Protein AF-A0A9D5EHU5-F1 (afdb_monomer_lite)

Sequence (192 aa):
MTEVQPVPERPETLEEFEAFQSSIMADRAEIDRVTGAGKYGSESLSEGAPRMSAIRVKTRIPENRQITLTLPPDFPVGDAELEISMHEPEAEVVVVLPPDNRPKAFPPRPTNAVLIPEYEAFDRLLPELMKQHAGRYVALRGGAVVAVADSEVSALTAAQQQSPGTPVYCRLVTDQPQPLERIPSFRQLPTG

Structure (mmCIF, N/CA/C/O backbone):
data_AF-A0A9D5EHU5-F1
#
_entry.id   AF-A0A9D5EHU5-F1
#
loop_
_atom_site.group_PDB
_atom_site.id
_atom_site.type_symbol
_atom_site.label_atom_id
_atom_site.label_alt_id
_atom_site.label_comp_id
_atom_site.label_asym_id
_atom_site.label_entity_id
_atom_site.label_seq_id
_atom_site.pdbx_PDB_ins_code
_atom_site.Cartn_x
_atom_site.Cartn_y
_atom_site.Cartn_z
_atom_site.occupancy
_atom_site.B_iso_or_equiv
_atom_site.auth_seq_id
_atom_site.auth_comp_id
_atom_site.auth_asym_id
_atom_site.auth_atom_id
_atom_site.pdbx_PDB_model_num
ATOM 1 N N . MET A 1 1 ? -19.839 2.550 -40.705 1.00 58.28 1 MET A N 1
ATOM 2 C CA . MET A 1 1 ? -20.006 1.084 -40.717 1.00 58.28 1 MET A CA 1
ATOM 3 C C . MET A 1 1 ? -18.773 0.521 -40.047 1.00 58.28 1 MET A C 1
ATOM 5 O O . MET A 1 1 ? -17.696 0.663 -40.603 1.00 58.28 1 MET A O 1
ATOM 9 N N . THR A 1 2 ? -18.903 0.058 -38.807 1.00 60.31 2 THR A N 1
ATOM 10 C CA . THR A 1 2 ? -17.776 -0.467 -38.029 1.00 60.31 2 THR A CA 1
ATOM 11 C C . THR A 1 2 ? -17.678 -1.955 -38.325 1.00 60.31 2 THR A C 1
ATOM 13 O O . THR A 1 2 ? -18.620 -2.693 -38.048 1.00 60.31 2 THR A O 1
ATOM 16 N N . GLU A 1 3 ? -16.588 -2.363 -38.963 1.00 62.25 3 GLU A N 1
ATOM 17 C CA . GLU A 1 3 ? -16.290 -3.758 -39.270 1.00 62.25 3 GLU A CA 1
ATOM 18 C C . GLU A 1 3 ? -16.004 -4.491 -37.953 1.00 62.25 3 GLU A C 1
ATOM 20 O O . GLU A 1 3 ? -15.031 -4.202 -37.258 1.00 62.25 3 GLU A O 1
ATOM 25 N N . VAL A 1 4 ? -16.926 -5.364 -37.549 1.00 64.06 4 VAL A N 1
ATOM 26 C CA . VAL A 1 4 ? -16.782 -6.191 -36.350 1.00 64.06 4 VAL A CA 1
ATOM 27 C C . VAL A 1 4 ? -15.855 -7.343 -36.718 1.00 64.06 4 VAL A C 1
ATOM 29 O O . VAL A 1 4 ? -16.247 -8.219 -37.487 1.00 64.06 4 VAL A O 1
ATOM 32 N N . GLN A 1 5 ? -14.625 -7.332 -36.201 1.00 61.66 5 GLN A N 1
ATOM 33 C CA . GLN A 1 5 ? -13.721 -8.467 -36.373 1.00 61.66 5 GLN A CA 1
ATOM 34 C C . GLN A 1 5 ? -14.290 -9.700 -35.647 1.00 61.66 5 GLN A C 1
ATOM 36 O O . GLN A 1 5 ? -14.759 -9.571 -34.510 1.00 61.66 5 GLN A O 1
ATOM 41 N N . PRO A 1 6 ? -14.282 -10.882 -36.288 1.00 72.19 6 PRO A N 1
ATOM 42 C CA . PRO A 1 6 ? -14.786 -12.106 -35.684 1.00 72.19 6 PRO A CA 1
ATOM 43 C C . PRO A 1 6 ? -13.941 -12.488 -34.464 1.00 72.19 6 PRO A C 1
ATOM 45 O O . PRO A 1 6 ? -12.712 -12.478 -34.507 1.00 72.19 6 PRO A O 1
ATOM 48 N N . VAL A 1 7 ? -14.621 -12.816 -33.365 1.00 77.25 7 VAL A N 1
ATOM 49 C CA . VAL A 1 7 ? -13.993 -13.319 -32.140 1.00 77.25 7 VAL A CA 1
ATOM 50 C C . VAL A 1 7 ? -13.461 -14.728 -32.428 1.00 77.25 7 VAL A C 1
ATOM 52 O O . VAL A 1 7 ? -14.249 -15.560 -32.878 1.00 77.25 7 VAL A O 1
ATOM 55 N N . PRO A 1 8 ? -12.166 -15.017 -32.200 1.00 72.06 8 PRO A N 1
ATOM 56 C CA . PRO A 1 8 ? -11.617 -16.346 -32.446 1.00 72.06 8 PRO A CA 1
ATOM 57 C C . PRO A 1 8 ? -12.279 -17.374 -31.520 1.00 72.06 8 PRO A C 1
ATOM 59 O O . PRO A 1 8 ? -12.404 -17.152 -30.312 1.00 72.06 8 PRO A O 1
ATOM 62 N N . GLU A 1 9 ? -12.732 -18.483 -32.104 1.00 77.94 9 GLU A N 1
ATOM 63 C CA . GLU A 1 9 ? -13.350 -19.593 -31.379 1.00 77.94 9 GLU A CA 1
ATOM 64 C C . GLU A 1 9 ? -12.348 -20.241 -30.410 1.00 77.94 9 GLU A C 1
ATOM 66 O O . GLU A 1 9 ? -11.135 -20.257 -30.628 1.00 77.94 9 GLU A O 1
ATOM 71 N N . ARG A 1 10 ? -12.865 -20.720 -29.277 1.00 76.75 10 ARG A N 1
ATOM 72 C CA . ARG A 1 10 ? -12.066 -21.269 -28.179 1.00 76.75 10 ARG A CA 1
ATOM 73 C C . ARG A 1 10 ? -11.565 -22.667 -28.585 1.00 76.75 10 ARG A C 1
ATOM 75 O O . ARG A 1 10 ? -12.407 -23.473 -28.961 1.00 76.75 10 ARG A O 1
ATOM 82 N N . PRO A 1 11 ? -10.257 -22.975 -28.490 1.00 78.44 11 PRO A N 1
ATOM 83 C CA . PRO A 1 11 ? -9.739 -24.286 -28.884 1.00 78.44 11 PRO A CA 1
ATOM 84 C C . PRO A 1 11 ? -10.334 -25.389 -27.998 1.00 78.44 11 PRO A C 1
ATOM 86 O O . PRO A 1 11 ? -10.403 -25.227 -26.773 1.00 78.44 11 PRO A O 1
ATOM 89 N N . GLU A 1 12 ? -10.775 -26.489 -28.610 1.00 85.62 12 GLU A N 1
ATOM 90 C CA . GLU A 1 12 ? -11.458 -27.595 -27.920 1.00 85.62 12 GLU A CA 1
ATOM 91 C C . GLU A 1 12 ? -10.498 -28.740 -27.567 1.00 85.62 12 GLU A C 1
ATOM 93 O O . GLU A 1 12 ? -10.812 -29.583 -26.722 1.00 85.62 12 GLU A O 1
ATOM 98 N N . THR A 1 13 ? -9.305 -28.757 -28.167 1.00 89.19 13 THR A N 1
ATOM 99 C CA . THR A 1 13 ? -8.316 -29.828 -27.987 1.00 89.19 13 THR A CA 1
ATOM 100 C C . THR A 1 13 ? -6.971 -29.328 -27.450 1.00 89.19 13 THR A C 1
ATOM 102 O O . THR A 1 13 ? -6.606 -28.158 -27.572 1.00 89.19 13 THR A O 1
ATOM 105 N N . LEU A 1 14 ? -6.211 -30.239 -26.826 1.00 83.06 14 LEU A N 1
ATOM 106 C CA . LEU A 1 14 ? -4.891 -29.941 -26.257 1.00 83.06 14 LEU A CA 1
ATOM 107 C C . LEU A 1 14 ? -3.871 -29.557 -27.347 1.00 83.06 14 LEU A C 1
ATOM 109 O O . LEU A 1 14 ? -3.078 -28.645 -27.141 1.00 83.06 14 LEU A O 1
ATOM 113 N N . GLU A 1 15 ? -3.932 -30.204 -28.516 1.00 81.69 15 GLU A N 1
ATOM 114 C CA . GLU A 1 15 ? -3.059 -29.892 -29.658 1.00 81.69 15 GLU A CA 1
ATOM 115 C C . GLU A 1 15 ? -3.351 -28.498 -30.236 1.00 81.69 15 GLU A C 1
ATOM 117 O O . GLU A 1 15 ? -2.425 -27.747 -30.542 1.00 81.69 15 GLU A O 1
ATOM 122 N N . GLU A 1 16 ? -4.625 -28.094 -30.312 1.00 83.88 16 GLU A N 1
ATOM 123 C CA . GLU A 1 16 ? -5.003 -26.734 -30.723 1.00 83.88 16 GLU A CA 1
ATOM 124 C C . GLU A 1 16 ? -4.552 -25.682 -29.707 1.00 83.88 16 GLU A C 1
ATOM 126 O O . GLU A 1 16 ? -4.150 -24.583 -30.091 1.00 83.88 16 GLU A O 1
ATOM 131 N N . PHE A 1 17 ? -4.574 -26.010 -28.413 1.00 80.62 17 PHE A N 1
ATOM 132 C CA . PHE A 1 17 ? -4.069 -25.118 -27.373 1.00 80.62 17 PHE A CA 1
ATOM 133 C C . PHE A 1 17 ? -2.548 -24.928 -27.473 1.00 80.62 17 PHE A C 1
ATOM 135 O O . PHE A 1 17 ? -2.067 -23.799 -27.352 1.00 80.62 17 PHE A O 1
ATOM 142 N N . GLU A 1 18 ? -1.787 -25.991 -27.746 1.00 82.25 18 GLU A N 1
ATOM 143 C CA . GLU A 1 18 ? -0.336 -25.899 -27.967 1.00 82.25 18 GLU A CA 1
ATOM 144 C C . GLU A 1 18 ? 0.007 -25.124 -29.250 1.00 82.25 18 GLU A C 1
ATOM 146 O O . GLU A 1 18 ? 0.904 -24.274 -29.235 1.00 82.25 18 GLU A O 1
ATOM 151 N N . ALA A 1 19 ? -0.748 -25.330 -30.335 1.00 81.12 19 ALA A N 1
ATOM 152 C CA . ALA A 1 19 ? -0.605 -24.557 -31.569 1.00 81.12 19 ALA A CA 1
ATOM 153 C C . ALA A 1 19 ? -0.941 -23.068 -31.361 1.00 81.12 19 ALA A C 1
ATOM 155 O O . ALA A 1 19 ? -0.204 -22.192 -31.823 1.00 81.12 19 ALA A O 1
ATOM 156 N N . PHE A 1 20 ? -2.000 -22.770 -30.602 1.00 80.06 20 PHE A N 1
ATOM 157 C CA . PHE A 1 20 ? -2.384 -21.406 -30.238 1.00 80.06 20 PHE A CA 1
ATOM 158 C C . PHE A 1 20 ? -1.315 -20.724 -29.369 1.00 80.06 20 PHE A C 1
ATOM 160 O O . PHE A 1 20 ? -0.959 -19.571 -29.621 1.00 80.06 20 PHE A O 1
ATOM 167 N N . GLN A 1 21 ? -0.726 -21.438 -28.399 1.00 77.31 21 GLN A N 1
ATOM 168 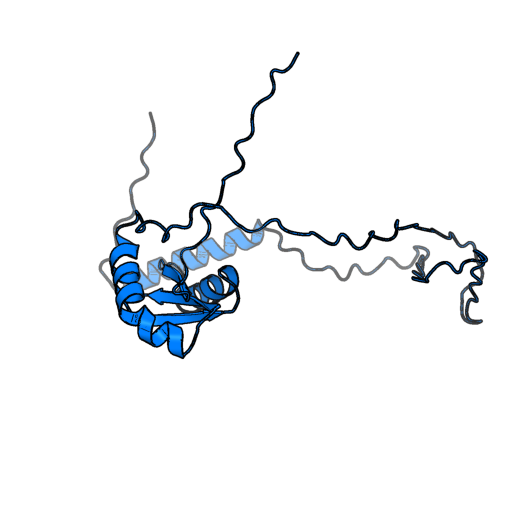C CA . GLN A 1 21 ? 0.393 -20.909 -27.610 1.00 77.31 21 GLN A CA 1
ATOM 169 C C . GLN A 1 21 ? 1.652 -20.662 -28.452 1.00 77.31 21 GLN A C 1
ATOM 171 O O . GLN A 1 21 ? 2.292 -19.623 -28.280 1.00 77.31 21 GLN A O 1
ATOM 176 N N . SER A 1 22 ? 1.988 -21.561 -29.386 1.00 77.62 22 SER A N 1
ATOM 177 C CA . SER A 1 22 ? 3.096 -21.347 -30.331 1.00 77.62 22 SER A CA 1
ATOM 178 C C . SER A 1 22 ? 2.869 -20.122 -31.223 1.00 77.62 22 SER A C 1
ATOM 180 O O . SER A 1 22 ? 3.798 -19.341 -31.427 1.00 77.62 22 SER A O 1
ATOM 182 N N . SER A 1 23 ? 1.638 -19.898 -31.700 1.00 74.00 23 SER A N 1
ATOM 183 C CA . SER A 1 23 ? 1.293 -18.723 -32.513 1.00 74.00 23 SER A CA 1
ATOM 184 C C . SER A 1 23 ? 1.413 -17.411 -31.728 1.00 74.00 23 SER A C 1
ATOM 186 O O . SER A 1 23 ? 1.964 -16.443 -32.245 1.00 74.00 23 SER A O 1
ATOM 188 N N . ILE A 1 24 ? 0.965 -17.375 -30.466 1.00 74.81 24 ILE A N 1
ATOM 189 C CA . ILE A 1 24 ? 1.119 -16.188 -29.602 1.00 74.81 24 ILE A CA 1
ATOM 190 C C . ILE A 1 24 ? 2.599 -15.917 -29.283 1.00 74.81 24 ILE A C 1
ATOM 192 O O . ILE A 1 24 ? 3.020 -14.761 -29.211 1.00 74.81 24 ILE A O 1
ATOM 196 N N . MET A 1 25 ? 3.407 -16.965 -29.093 1.00 69.88 25 MET A N 1
ATOM 197 C CA . MET A 1 25 ? 4.847 -16.819 -28.850 1.00 69.88 25 MET A CA 1
ATOM 198 C C . MET A 1 25 ? 5.606 -16.333 -30.096 1.00 69.88 25 MET A C 1
ATOM 200 O O . MET A 1 25 ? 6.567 -15.578 -29.949 1.00 69.88 25 MET A O 1
ATOM 204 N N . ALA A 1 26 ? 5.167 -16.705 -31.304 1.00 66.19 26 ALA A N 1
ATOM 205 C CA . ALA A 1 26 ? 5.757 -16.230 -32.556 1.00 66.19 26 ALA A CA 1
ATOM 206 C C . ALA A 1 26 ? 5.506 -14.728 -32.792 1.00 66.19 26 ALA A C 1
ATOM 208 O O . ALA A 1 26 ? 6.449 -14.007 -33.116 1.00 66.19 26 ALA A O 1
ATOM 209 N N . ASP A 1 27 ? 4.292 -14.232 -32.524 1.00 58.75 27 ASP A N 1
ATOM 210 C CA . ASP A 1 27 ? 3.966 -12.796 -32.633 1.00 58.75 27 ASP A CA 1
ATOM 211 C C . ASP A 1 27 ? 4.732 -11.941 -31.611 1.00 58.75 27 ASP A C 1
ATOM 213 O O . ASP A 1 27 ? 5.106 -10.792 -31.865 1.00 58.75 27 ASP A O 1
ATOM 217 N N . ARG A 1 28 ? 5.044 -12.510 -30.442 1.00 53.19 28 ARG A N 1
ATOM 218 C CA . ARG A 1 28 ? 5.790 -11.799 -29.397 1.00 53.19 28 ARG A CA 1
ATOM 219 C C . ARG A 1 28 ? 7.260 -11.558 -29.767 1.00 53.19 28 ARG A C 1
ATOM 221 O O . ARG A 1 28 ? 7.848 -10.604 -29.265 1.00 53.19 28 ARG A O 1
ATOM 228 N N . ALA A 1 29 ? 7.834 -12.351 -30.677 1.00 55.06 29 ALA A N 1
ATOM 229 C CA . ALA A 1 29 ? 9.189 -12.136 -31.192 1.00 55.06 29 ALA A CA 1
ATOM 230 C C . ALA A 1 29 ? 9.274 -10.996 -32.229 1.00 55.06 29 ALA A C 1
ATOM 232 O O . ALA A 1 29 ? 10.365 -10.484 -32.492 1.00 55.06 29 ALA A O 1
ATOM 233 N N . GLU A 1 30 ? 8.145 -10.572 -32.806 1.00 49.84 30 GLU A N 1
ATOM 234 C CA . GLU A 1 30 ? 8.105 -9.469 -33.772 1.00 49.84 30 GLU A CA 1
ATOM 235 C C . GLU A 1 30 ? 7.939 -8.101 -33.087 1.00 49.84 30 GLU A C 1
ATOM 237 O O . GLU A 1 30 ? 8.497 -7.102 -33.547 1.00 49.84 30 GLU A O 1
ATOM 242 N N . ILE A 1 31 ? 7.302 -8.058 -31.911 1.00 51.06 31 ILE A N 1
ATOM 243 C CA . ILE A 1 31 ? 7.156 -6.829 -31.109 1.00 51.06 31 ILE A CA 1
ATOM 244 C C . ILE A 1 31 ? 8.499 -6.377 -30.496 1.00 51.06 31 ILE A C 1
ATOM 246 O O . ILE A 1 31 ? 8.771 -5.175 -30.439 1.00 51.06 31 ILE A O 1
ATOM 250 N N . ASP A 1 32 ? 9.404 -7.307 -30.167 1.00 47.50 32 ASP A N 1
ATOM 251 C CA . ASP A 1 32 ? 10.751 -6.986 -29.657 1.00 47.50 32 ASP A CA 1
ATOM 252 C C . ASP A 1 32 ? 11.696 -6.373 -30.715 1.00 47.50 32 ASP A C 1
ATOM 254 O O . ASP A 1 32 ? 12.780 -5.892 -30.374 1.00 47.50 32 ASP A O 1
ATOM 258 N N . ARG A 1 33 ? 11.302 -6.318 -31.998 1.00 49.66 33 ARG A N 1
ATOM 259 C CA . ARG A 1 33 ? 12.035 -5.536 -33.016 1.00 49.66 33 ARG A CA 1
ATOM 260 C C . ARG A 1 33 ? 11.598 -4.074 -33.103 1.00 49.66 33 ARG A C 1
ATOM 262 O O . ARG A 1 33 ? 12.362 -3.268 -33.631 1.00 49.66 33 ARG A O 1
ATOM 269 N N . VAL A 1 34 ? 10.411 -3.719 -32.607 1.00 51.38 34 VAL A N 1
ATOM 270 C CA . VAL A 1 34 ? 9.848 -2.362 -32.755 1.00 51.38 34 VAL A CA 1
ATOM 271 C C . VAL A 1 34 ? 10.018 -1.529 -31.488 1.00 51.38 34 VAL A C 1
ATOM 273 O O . VAL A 1 34 ? 10.259 -0.325 -31.571 1.00 51.38 34 VAL A O 1
ATOM 276 N N . THR A 1 35 ? 10.001 -2.144 -30.308 1.00 46.97 35 THR A N 1
ATOM 277 C CA . THR A 1 35 ? 10.411 -1.457 -29.081 1.00 46.97 35 THR A CA 1
ATOM 278 C C . THR A 1 35 ? 11.891 -1.688 -28.854 1.00 46.97 35 THR A C 1
ATOM 280 O O . THR A 1 35 ? 12.285 -2.653 -28.205 1.00 46.97 35 THR A O 1
ATOM 283 N N . GLY A 1 36 ? 12.709 -0.785 -29.403 1.00 47.38 36 GLY A N 1
ATOM 284 C CA . GLY A 1 36 ? 14.122 -0.644 -29.072 1.00 47.38 36 GLY A CA 1
ATOM 285 C C . GLY A 1 36 ? 14.308 -0.452 -27.568 1.00 47.38 36 GLY A C 1
ATOM 286 O O . GLY A 1 36 ? 14.436 0.668 -27.079 1.00 47.38 36 GLY A O 1
ATOM 287 N N . ALA A 1 37 ? 14.324 -1.559 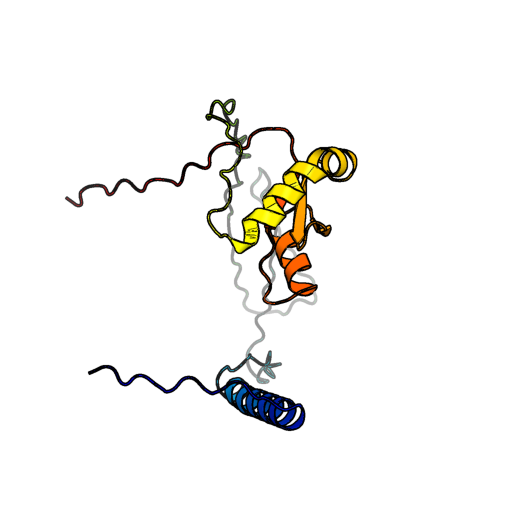-26.830 1.00 48.09 37 ALA A N 1
ATOM 288 C CA . ALA A 1 37 ? 14.861 -1.630 -25.492 1.00 48.09 37 ALA A CA 1
ATOM 289 C C . ALA A 1 37 ? 16.350 -1.334 -25.639 1.00 48.09 37 ALA A C 1
ATOM 291 O O . ALA A 1 37 ? 17.125 -2.149 -26.145 1.00 48.09 37 ALA A O 1
ATOM 292 N N . GLY A 1 38 ? 16.699 -0.098 -25.285 1.00 45.56 38 GLY A N 1
ATOM 293 C CA . GLY A 1 38 ? 18.049 0.420 -25.296 1.00 45.56 38 GLY A CA 1
ATOM 294 C C . GLY A 1 38 ? 18.998 -0.597 -24.688 1.00 45.56 38 GLY A C 1
ATOM 295 O O . GLY A 1 38 ? 19.063 -0.774 -23.472 1.00 45.56 38 GLY A O 1
ATOM 296 N N . LYS A 1 39 ? 19.786 -1.230 -25.562 1.00 43.81 39 LYS A N 1
ATOM 297 C CA . LYS A 1 39 ? 21.153 -1.588 -25.222 1.00 43.81 39 LYS A CA 1
ATOM 298 C C . LYS A 1 39 ? 21.730 -0.336 -24.580 1.00 43.81 39 LYS A C 1
ATOM 300 O O . LYS A 1 39 ? 21.863 0.682 -25.256 1.00 43.81 39 LYS A O 1
ATOM 305 N N . TYR A 1 40 ? 22.055 -0.412 -23.294 1.00 46.66 40 TYR A N 1
ATOM 306 C CA . TYR A 1 40 ? 23.091 0.435 -22.735 1.00 46.66 40 TYR A CA 1
ATOM 307 C C . TYR A 1 40 ? 24.338 0.138 -23.558 1.00 46.66 40 TYR A C 1
ATOM 309 O O . TYR A 1 40 ? 25.072 -0.819 -23.307 1.00 46.66 40 TYR A O 1
ATOM 317 N N . GLY A 1 41 ? 24.481 0.908 -24.635 1.00 42.97 41 GLY A N 1
ATOM 318 C CA . GLY A 1 41 ? 25.703 1.017 -25.377 1.00 42.97 41 GLY A CA 1
ATOM 319 C C . GLY A 1 41 ? 26.745 1.403 -24.354 1.00 42.97 41 GLY A C 1
ATOM 320 O O . GLY A 1 41 ? 26.701 2.481 -23.769 1.00 42.97 41 GLY A O 1
ATOM 321 N N . SER A 1 42 ? 27.693 0.507 -24.140 1.00 49.12 42 SER A N 1
ATOM 322 C CA . SER A 1 42 ? 29.065 0.933 -23.966 1.00 49.12 42 SER A CA 1
ATOM 323 C C . SER A 1 42 ? 29.429 1.674 -25.250 1.00 49.12 42 SER A C 1
ATOM 325 O O . SER A 1 42 ? 30.003 1.108 -26.180 1.00 49.12 42 SER A O 1
ATOM 327 N N . GLU A 1 43 ? 28.992 2.934 -25.339 1.00 47.38 43 GLU A N 1
ATOM 328 C CA . GLU A 1 43 ? 29.530 3.880 -26.293 1.00 47.38 43 GLU A CA 1
ATOM 329 C C . GLU A 1 43 ? 31.027 3.861 -26.046 1.00 47.38 43 GLU A C 1
ATOM 331 O O . GLU A 1 43 ? 31.540 4.274 -25.003 1.00 47.38 43 GLU A O 1
ATOM 336 N N . SER A 1 44 ? 31.710 3.237 -26.993 1.00 49.94 44 SER A N 1
ATOM 337 C CA . SER A 1 44 ? 33.146 3.285 -27.126 1.00 49.94 44 SER A CA 1
ATOM 338 C C . SER A 1 44 ? 33.437 4.749 -27.415 1.00 49.94 44 SER A C 1
ATOM 340 O O . SER A 1 44 ? 33.365 5.184 -28.560 1.00 49.94 44 SER A O 1
ATOM 342 N N . LEU A 1 45 ? 33.601 5.531 -26.344 1.00 50.72 45 LEU A N 1
ATOM 343 C CA . LEU A 1 45 ? 33.906 6.949 -26.402 1.00 50.72 45 LEU A CA 1
ATOM 344 C C . LEU A 1 45 ? 35.072 7.118 -27.366 1.00 50.72 45 LEU A C 1
ATOM 346 O O . LEU A 1 45 ? 36.168 6.617 -27.111 1.00 50.72 45 LEU A O 1
ATOM 350 N N . SER A 1 46 ? 34.782 7.782 -28.481 1.00 49.25 46 SER A N 1
ATOM 351 C CA . SER A 1 46 ? 35.726 8.115 -29.532 1.00 49.25 46 SER A CA 1
ATOM 352 C C . SER A 1 46 ? 37.007 8.680 -28.920 1.00 49.25 46 SER A C 1
ATOM 354 O O . SER A 1 46 ? 36.983 9.717 -28.248 1.00 49.25 46 SER A O 1
ATOM 356 N N . GLU A 1 47 ? 38.110 7.976 -29.154 1.00 50.94 47 GLU A N 1
ATOM 357 C CA . GLU A 1 47 ? 39.479 8.398 -28.871 1.00 50.94 47 GLU A CA 1
ATOM 358 C C . GLU A 1 47 ? 39.736 9.737 -29.579 1.00 50.94 47 GLU A C 1
ATOM 360 O O . GLU A 1 47 ? 39.978 9.783 -30.781 1.00 50.94 47 GLU A O 1
ATOM 365 N N . GLY A 1 48 ? 39.591 10.852 -28.860 1.00 59.94 48 GLY A N 1
ATOM 366 C CA . GLY A 1 48 ? 39.856 12.185 -29.410 1.00 59.94 48 GLY A CA 1
ATOM 367 C C . GLY A 1 48 ? 39.039 13.324 -28.807 1.00 59.94 48 GLY A C 1
ATOM 368 O O . GLY A 1 48 ? 39.432 14.478 -28.952 1.00 59.94 48 GLY A O 1
ATOM 369 N N . ALA A 1 49 ? 37.941 13.040 -28.100 1.00 54.75 49 ALA A N 1
ATOM 370 C CA . ALA A 1 49 ? 37.226 14.081 -27.366 1.00 54.75 49 ALA A CA 1
ATOM 371 C C . ALA A 1 49 ? 37.923 14.355 -26.015 1.00 54.75 49 ALA A C 1
ATOM 373 O O . ALA A 1 49 ? 38.217 13.400 -25.285 1.00 54.75 49 ALA A O 1
ATOM 374 N N . PRO A 1 50 ? 38.192 15.624 -25.649 1.00 65.75 50 PRO A N 1
ATOM 375 C CA . PRO A 1 50 ? 38.733 15.959 -24.336 1.00 65.75 50 PRO A CA 1
ATOM 376 C C . PRO A 1 50 ? 37.790 15.431 -23.246 1.00 65.75 50 PRO A C 1
ATOM 378 O O . PRO A 1 50 ? 36.620 15.808 -23.175 1.00 65.75 50 PRO A O 1
ATOM 381 N N . ARG A 1 51 ? 38.288 14.516 -22.406 1.00 64.19 51 ARG A N 1
ATOM 382 C CA . ARG A 1 51 ? 37.535 13.958 -21.275 1.00 64.19 51 ARG A CA 1
ATOM 383 C C . ARG A 1 51 ? 37.382 15.032 -20.200 1.00 64.19 51 ARG A C 1
ATOM 385 O O . ARG A 1 51 ? 38.261 15.190 -19.356 1.00 64.19 51 ARG A O 1
ATOM 392 N N . MET A 1 52 ? 36.271 15.766 -20.218 1.00 66.31 52 MET A N 1
ATOM 393 C CA . MET A 1 52 ? 35.928 16.672 -19.122 1.00 66.31 52 MET A CA 1
ATOM 394 C C . MET A 1 52 ? 35.619 15.845 -17.873 1.00 66.31 52 MET A C 1
ATOM 396 O O . MET A 1 52 ? 34.665 15.068 -17.843 1.00 66.31 52 MET A O 1
ATOM 400 N N . SER A 1 53 ? 36.448 15.983 -16.844 1.00 65.00 53 SER A N 1
ATOM 401 C CA . SER A 1 53 ? 36.224 15.338 -15.550 1.00 65.00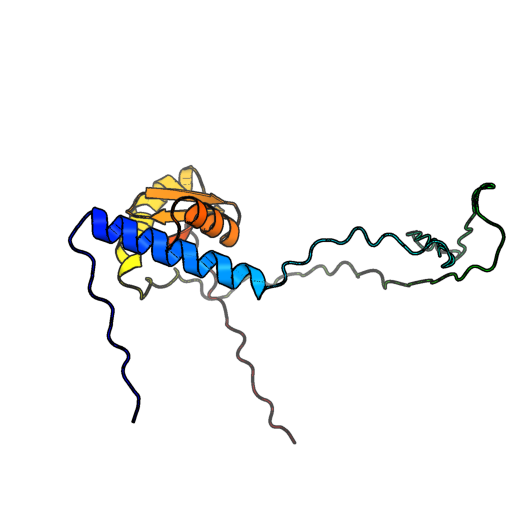 53 SER A CA 1
ATOM 402 C C . SER A 1 53 ? 35.503 16.326 -14.637 1.00 65.00 53 SER A C 1
ATOM 404 O O . SER A 1 53 ? 36.093 17.316 -14.218 1.00 65.00 53 SER A O 1
ATOM 406 N N . ALA A 1 54 ? 34.224 16.084 -14.341 1.00 74.25 54 ALA A N 1
ATOM 407 C CA . ALA A 1 54 ? 33.448 16.937 -13.443 1.00 74.25 54 ALA A CA 1
ATOM 408 C C . ALA A 1 54 ? 33.664 16.513 -11.980 1.00 74.25 54 ALA A C 1
ATOM 410 O O . ALA A 1 54 ? 33.269 15.414 -11.583 1.00 74.25 54 ALA A O 1
ATOM 411 N N . ILE A 1 55 ? 34.257 17.385 -11.159 1.00 76.94 55 ILE A N 1
ATOM 412 C CA . ILE A 1 55 ? 34.325 17.191 -9.703 1.00 76.94 55 ILE A CA 1
ATOM 413 C C . ILE A 1 55 ? 33.102 17.855 -9.067 1.00 76.94 55 ILE A C 1
ATOM 415 O O . ILE A 1 55 ? 32.920 19.064 -9.174 1.00 76.94 55 ILE A O 1
ATOM 419 N N . ARG A 1 56 ? 32.282 17.078 -8.350 1.00 78.88 56 ARG A N 1
ATOM 420 C CA . ARG A 1 56 ? 31.160 17.600 -7.551 1.00 78.88 56 ARG A CA 1
ATOM 421 C C . ARG A 1 56 ? 31.507 17.544 -6.067 1.00 78.88 56 ARG A C 1
ATOM 423 O O . ARG A 1 56 ? 31.556 16.460 -5.490 1.00 78.88 56 ARG A O 1
ATOM 430 N N . VAL A 1 57 ? 31.710 18.703 -5.442 1.00 82.31 57 VAL A N 1
ATOM 431 C CA . VAL A 1 57 ? 31.963 18.814 -3.996 1.00 82.31 57 VAL A CA 1
ATOM 432 C C . VAL A 1 57 ? 30.709 19.328 -3.299 1.00 82.31 57 VAL A C 1
ATOM 434 O O . VAL A 1 57 ? 30.260 20.439 -3.559 1.00 82.31 57 VAL A O 1
ATOM 437 N N . LYS A 1 58 ? 30.143 18.526 -2.391 1.00 80.38 58 LYS A N 1
ATOM 438 C CA . LYS A 1 58 ? 29.061 18.955 -1.495 1.00 80.38 58 LYS A CA 1
ATOM 439 C C . LYS A 1 58 ? 29.672 19.332 -0.151 1.00 80.38 58 LYS A C 1
ATOM 441 O O . LYS A 1 58 ? 30.192 18.465 0.545 1.00 80.38 58 LYS A O 1
ATOM 446 N N . THR A 1 59 ? 29.619 20.609 0.215 1.00 85.62 59 THR A N 1
ATOM 447 C CA . THR A 1 59 ? 30.074 21.087 1.526 1.00 85.62 59 THR A CA 1
ATOM 448 C C . THR A 1 59 ? 29.097 22.106 2.097 1.00 85.62 59 THR A C 1
ATOM 450 O O . THR A 1 59 ? 28.377 22.776 1.356 1.00 85.62 59 THR A O 1
ATOM 453 N N . ARG A 1 60 ? 29.050 22.212 3.425 1.00 82.12 60 ARG A N 1
ATOM 454 C CA . ARG A 1 60 ? 28.265 23.235 4.117 1.00 82.12 60 ARG A CA 1
ATOM 455 C C . ARG A 1 60 ? 29.033 24.551 4.063 1.00 82.12 60 ARG A C 1
ATOM 457 O O . ARG A 1 60 ? 30.205 24.580 4.422 1.00 82.12 60 ARG A O 1
ATOM 464 N N . ILE A 1 61 ? 28.369 25.634 3.662 1.00 85.25 61 ILE A N 1
ATOM 465 C CA . ILE A 1 61 ? 28.970 26.972 3.683 1.00 85.25 61 ILE A CA 1
ATOM 466 C C . ILE A 1 61 ? 29.117 27.409 5.156 1.00 85.25 61 ILE A C 1
ATOM 468 O O . ILE A 1 61 ? 28.100 27.512 5.848 1.00 85.25 61 ILE A O 1
ATOM 472 N N . PRO A 1 62 ? 30.345 27.623 5.666 1.00 86.44 62 PRO A N 1
ATOM 473 C CA . PRO A 1 62 ? 30.565 28.128 7.023 1.00 86.44 62 PRO A CA 1
ATOM 474 C C . PRO A 1 62 ? 30.109 29.589 7.164 1.00 86.44 62 PRO A C 1
ATOM 476 O O . PRO A 1 62 ? 29.954 30.302 6.175 1.00 86.44 62 PRO A O 1
ATOM 479 N N . GLU A 1 63 ? 29.935 30.074 8.397 1.00 83.50 63 GLU A N 1
ATOM 480 C CA . GLU A 1 63 ? 29.478 31.452 8.660 1.00 83.50 63 GLU A CA 1
ATOM 481 C C . GLU A 1 63 ? 30.426 32.526 8.106 1.00 83.50 63 GLU A C 1
ATOM 483 O O . GLU A 1 63 ? 29.975 33.580 7.660 1.00 83.50 63 GLU A O 1
ATOM 488 N N . ASN A 1 64 ? 31.733 32.238 8.058 1.00 94.00 64 ASN A N 1
ATOM 489 C CA . ASN A 1 64 ? 32.735 33.111 7.437 1.00 94.00 64 ASN A CA 1
ATOM 490 C C . ASN A 1 64 ? 32.680 33.106 5.894 1.00 94.00 64 ASN A C 1
ATOM 492 O O . ASN A 1 64 ? 33.422 33.855 5.262 1.00 94.00 64 ASN A O 1
ATOM 496 N N . ARG A 1 65 ? 31.819 32.268 5.293 1.00 89.25 65 ARG A N 1
ATOM 497 C CA . ARG A 1 65 ? 31.580 32.130 3.847 1.00 89.25 65 ARG A CA 1
ATOM 498 C C . ARG A 1 65 ? 32.830 31.800 3.025 1.00 89.25 65 ARG A C 1
ATOM 500 O O . ARG A 1 65 ? 32.865 32.078 1.829 1.00 89.25 65 ARG A O 1
ATOM 507 N N . GLN A 1 66 ? 33.845 31.195 3.641 1.00 91.50 66 GLN A N 1
ATOM 508 C CA . GLN A 1 66 ? 35.089 30.834 2.966 1.00 91.50 66 GLN A CA 1
ATOM 509 C C . GLN A 1 66 ? 35.168 29.320 2.752 1.00 91.50 66 GLN A C 1
ATOM 511 O O . GLN A 1 66 ? 35.123 28.547 3.706 1.00 91.50 66 GLN A O 1
ATOM 516 N N . ILE A 1 67 ? 35.303 28.901 1.492 1.00 89.31 67 ILE A N 1
ATOM 517 C CA . ILE A 1 67 ? 35.527 27.503 1.104 1.00 89.31 67 ILE A CA 1
ATOM 518 C C . ILE A 1 67 ? 36.851 27.438 0.345 1.00 89.31 67 ILE A C 1
ATOM 520 O O . ILE A 1 67 ? 37.041 28.148 -0.639 1.00 89.31 67 ILE A O 1
ATOM 524 N N . THR A 1 68 ? 37.762 26.580 0.799 1.00 91.50 68 THR A N 1
ATOM 525 C CA . THR A 1 68 ? 39.035 26.309 0.123 1.00 91.50 68 THR A CA 1
ATOM 526 C C . THR A 1 68 ? 38.970 24.923 -0.503 1.00 91.50 68 THR A C 1
ATOM 528 O O . THR A 1 68 ? 38.806 23.931 0.206 1.00 91.50 68 THR A O 1
ATOM 531 N N . LEU A 1 69 ? 39.080 24.858 -1.831 1.00 89.62 69 LEU A N 1
ATOM 532 C CA . LEU A 1 69 ? 39.175 23.612 -2.584 1.00 89.62 69 LEU A CA 1
ATOM 533 C C . LEU A 1 69 ? 40.643 23.358 -2.934 1.00 89.62 69 LEU A C 1
ATOM 535 O O . LEU A 1 69 ? 41.244 24.140 -3.666 1.00 89.62 69 LEU A O 1
ATOM 539 N N . THR A 1 70 ? 41.205 22.262 -2.431 1.00 90.94 70 THR A N 1
ATOM 540 C CA . THR A 1 70 ? 42.566 21.832 -2.769 1.00 90.94 70 THR A CA 1
ATOM 541 C C . THR A 1 70 ? 42.483 20.624 -3.689 1.00 90.94 70 THR A C 1
ATOM 543 O O . THR A 1 70 ? 41.932 19.593 -3.305 1.00 90.94 70 THR A O 1
ATOM 546 N N . LEU A 1 71 ? 43.019 20.753 -4.902 1.00 88.69 71 LEU A N 1
ATOM 547 C CA . LEU A 1 71 ? 43.095 19.651 -5.859 1.00 88.69 71 LEU A CA 1
ATOM 548 C C . LEU A 1 71 ? 44.358 18.811 -5.594 1.00 88.69 71 LEU A C 1
ATOM 550 O O . LEU A 1 71 ? 45.391 19.376 -5.224 1.00 88.69 71 LEU A O 1
ATOM 554 N N . PRO A 1 72 ? 44.297 17.476 -5.745 1.00 86.56 72 PRO A N 1
ATOM 555 C CA . PRO A 1 72 ? 45.467 16.617 -5.594 1.00 86.56 72 PRO A CA 1
ATOM 556 C C . PRO A 1 72 ? 46.518 16.908 -6.681 1.00 86.56 72 PRO A C 1
ATOM 558 O O . PRO A 1 72 ? 46.160 17.374 -7.764 1.00 86.56 72 PRO A O 1
ATOM 561 N N . PRO A 1 73 ? 47.804 16.598 -6.431 1.00 89.00 73 PRO A N 1
ATOM 562 C CA . PRO A 1 73 ? 48.887 16.847 -7.388 1.00 89.00 73 PRO A CA 1
ATOM 563 C C . PRO A 1 73 ? 48.744 16.056 -8.699 1.00 89.00 73 PRO A C 1
ATOM 565 O O . PRO A 1 73 ? 49.333 16.440 -9.703 1.00 89.00 73 PRO A O 1
ATOM 568 N N . ASP A 1 74 ? 47.940 14.991 -8.703 1.00 84.81 74 ASP A N 1
ATOM 569 C CA . ASP A 1 74 ? 47.670 14.152 -9.877 1.00 84.81 74 ASP A CA 1
ATOM 570 C C . ASP A 1 74 ? 46.593 14.746 -10.809 1.00 84.81 74 ASP A C 1
ATOM 572 O O . ASP A 1 74 ? 46.235 14.138 -11.821 1.00 84.81 74 ASP A O 1
ATOM 576 N N . PHE A 1 75 ? 46.029 15.911 -10.466 1.00 83.19 75 PHE A N 1
ATOM 577 C CA . PHE A 1 75 ? 44.993 16.556 -11.268 1.00 83.19 75 PHE A CA 1
ATOM 578 C C . PHE A 1 75 ? 45.601 17.220 -12.518 1.00 83.19 75 PHE A C 1
ATOM 580 O O . PHE A 1 75 ? 46.593 17.944 -12.398 1.00 83.19 75 PHE A O 1
ATOM 587 N N . PRO A 1 76 ? 45.042 16.997 -13.724 1.00 81.25 76 PRO A N 1
ATOM 588 C CA . PRO A 1 76 ? 45.620 17.522 -14.956 1.00 81.25 76 PRO A CA 1
ATOM 589 C C . PRO A 1 76 ? 45.644 19.055 -14.960 1.00 81.25 76 PRO A C 1
ATOM 591 O O . PRO A 1 76 ? 44.697 19.710 -14.528 1.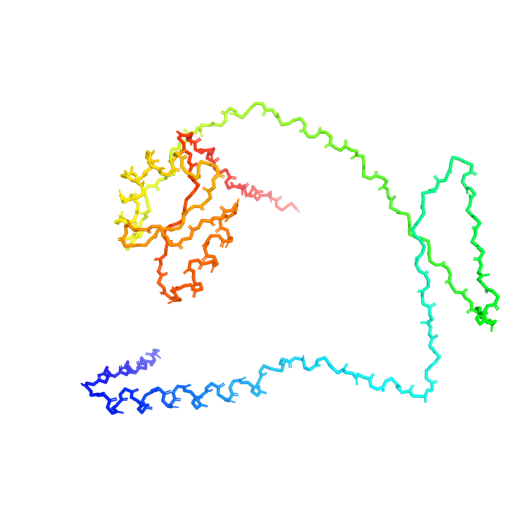00 81.25 76 PRO A O 1
ATOM 594 N N . VAL A 1 77 ? 46.730 19.625 -15.487 1.00 83.94 77 VAL A N 1
ATOM 595 C CA . VAL A 1 77 ? 46.874 21.074 -15.675 1.00 83.94 77 VAL A CA 1
ATOM 596 C C . VAL A 1 77 ? 46.125 21.481 -16.945 1.00 83.94 77 VAL A C 1
ATOM 598 O O . VAL A 1 77 ? 46.402 20.950 -18.020 1.00 83.94 77 VAL A O 1
ATOM 601 N N . GLY A 1 78 ? 45.180 22.413 -16.830 1.00 83.88 78 GLY A N 1
ATOM 602 C CA . GLY A 1 78 ? 44.378 22.905 -17.950 1.00 83.88 78 GLY A CA 1
ATOM 603 C C . GLY A 1 78 ? 43.279 23.867 -17.499 1.00 83.88 78 GLY A C 1
ATOM 604 O O . GLY A 1 78 ? 43.215 24.234 -16.325 1.00 83.88 78 GLY A O 1
ATOM 605 N N . ASP A 1 79 ? 42.420 24.263 -18.437 1.00 79.25 79 ASP A N 1
ATOM 606 C CA . ASP A 1 79 ? 41.248 25.089 -18.143 1.00 79.25 79 ASP A CA 1
ATOM 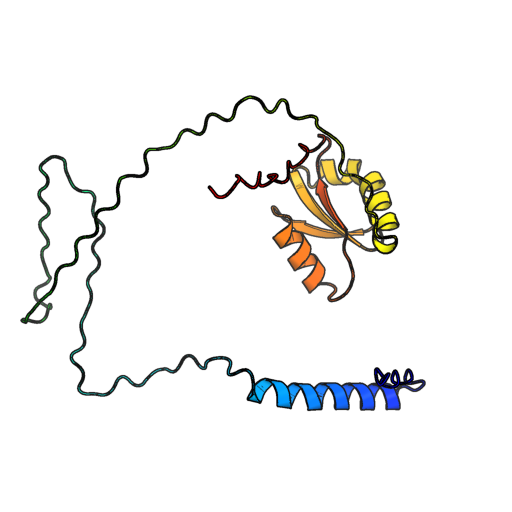607 C C . ASP A 1 79 ? 40.214 24.283 -17.344 1.00 79.25 79 ASP A C 1
ATOM 609 O O . ASP A 1 79 ? 39.908 23.133 -17.672 1.00 79.25 79 ASP A O 1
ATOM 613 N N . ALA A 1 80 ? 39.669 24.890 -16.290 1.00 78.50 80 ALA A N 1
ATOM 614 C CA . ALA A 1 80 ? 38.661 24.283 -15.429 1.00 78.50 80 ALA A CA 1
ATOM 615 C C . ALA A 1 80 ? 37.486 25.246 -15.222 1.00 78.50 80 ALA A C 1
ATOM 617 O O . ALA A 1 80 ? 37.685 26.430 -14.950 1.00 78.50 80 ALA A O 1
ATOM 618 N N . GLU A 1 81 ? 36.265 24.723 -15.313 1.00 78.69 81 GLU A N 1
ATOM 619 C CA . GLU A 1 81 ? 35.033 25.451 -15.012 1.00 78.69 81 GLU A CA 1
ATOM 620 C C . GLU A 1 81 ? 34.488 24.987 -13.655 1.00 78.69 81 GLU A C 1
ATOM 622 O O . GLU A 1 81 ? 34.379 23.787 -13.389 1.00 78.69 81 GLU A O 1
ATOM 627 N N . LEU A 1 82 ? 34.182 25.940 -12.774 1.00 83.06 82 LEU A N 1
ATOM 628 C CA . LEU A 1 82 ? 33.637 25.675 -11.445 1.00 83.06 82 LEU A CA 1
ATOM 629 C C . LEU A 1 82 ? 32.170 26.108 -11.400 1.00 83.06 82 LEU A C 1
ATOM 631 O O . LEU A 1 82 ? 31.874 27.301 -11.401 1.00 83.06 82 LEU A O 1
ATOM 635 N N . GLU A 1 83 ? 31.260 25.140 -11.297 1.00 81.81 83 GLU A N 1
ATOM 636 C CA . GLU A 1 83 ? 29.831 25.393 -11.104 1.00 81.81 83 GLU A CA 1
ATOM 637 C C . GLU A 1 83 ? 29.475 25.342 -9.608 1.00 81.81 83 GLU A C 1
ATOM 639 O O . GLU A 1 83 ? 29.712 24.340 -8.928 1.00 81.81 83 GLU A O 1
ATOM 644 N N . ILE A 1 84 ? 28.899 26.429 -9.085 1.00 82.38 84 ILE A N 1
ATOM 645 C CA . ILE A 1 84 ? 28.451 26.529 -7.690 1.00 82.38 84 ILE A CA 1
ATOM 646 C C . ILE A 1 84 ? 26.924 26.579 -7.669 1.00 82.38 84 ILE A C 1
ATOM 648 O O . ILE A 1 84 ? 26.322 27.578 -8.055 1.00 82.38 84 ILE A O 1
ATOM 652 N N . SER A 1 85 ? 26.293 25.519 -7.167 1.00 77.62 85 SER A N 1
ATOM 653 C CA . SER A 1 85 ? 24.846 25.476 -6.933 1.00 77.62 85 SER A CA 1
ATOM 654 C C . SER A 1 85 ? 24.542 25.753 -5.462 1.00 77.62 85 SER A C 1
ATOM 656 O O . SER A 1 85 ? 24.928 24.982 -4.581 1.00 77.62 85 SER A O 1
ATOM 658 N N . MET A 1 86 ? 23.839 26.850 -5.181 1.00 77.81 86 MET A N 1
ATOM 659 C CA . MET A 1 86 ? 23.296 27.122 -3.851 1.00 77.81 86 MET A CA 1
ATOM 660 C C . MET A 1 86 ? 21.905 26.503 -3.740 1.00 77.81 86 MET A C 1
ATOM 662 O O . MET A 1 86 ? 20.968 26.957 -4.388 1.00 77.81 86 MET A O 1
ATOM 666 N N . HIS A 1 87 ? 21.774 25.481 -2.899 1.00 73.81 87 HIS A N 1
ATOM 667 C CA . HIS A 1 87 ? 20.469 25.025 -2.439 1.00 73.81 87 HIS A CA 1
ATOM 668 C C . HIS A 1 87 ? 20.096 25.848 -1.208 1.00 73.81 87 HIS A C 1
ATOM 670 O O . HIS A 1 87 ? 20.865 25.906 -0.245 1.00 73.81 87 HIS A O 1
ATOM 676 N N . GLU A 1 88 ? 18.945 26.513 -1.255 1.00 79.44 88 GLU A N 1
ATOM 677 C CA . GLU A 1 88 ? 18.355 27.110 -0.063 1.00 79.44 88 GLU A CA 1
ATOM 678 C C . GLU A 1 88 ? 18.161 25.985 0.965 1.00 79.44 88 GLU A C 1
ATOM 680 O O . GLU A 1 88 ? 17.662 24.918 0.589 1.00 79.44 88 GLU A O 1
ATOM 685 N N . PRO A 1 89 ? 18.638 26.139 2.215 1.00 73.31 89 PRO A N 1
ATOM 686 C CA . PRO A 1 89 ? 18.425 25.115 3.222 1.00 73.31 89 PRO A CA 1
ATOM 687 C C . PRO A 1 89 ? 16.919 24.935 3.344 1.00 73.31 89 PRO A C 1
ATOM 689 O O . PRO A 1 89 ? 16.220 25.898 3.657 1.00 73.31 89 PRO A O 1
ATOM 692 N N . GLU A 1 90 ? 16.424 23.731 3.054 1.00 70.62 90 GLU A N 1
ATOM 693 C CA . GLU A 1 90 ? 15.032 23.392 3.315 1.00 70.62 90 GLU A CA 1
ATOM 694 C C . GLU A 1 90 ? 14.795 23.714 4.788 1.00 70.62 90 GLU A C 1
ATOM 696 O O . GLU A 1 90 ? 15.345 23.057 5.676 1.00 70.62 90 GLU A O 1
ATOM 701 N N . ALA A 1 91 ? 14.075 24.808 5.052 1.00 76.00 91 ALA A N 1
ATOM 702 C CA . ALA A 1 91 ? 13.638 25.114 6.397 1.00 76.00 91 ALA A CA 1
ATOM 703 C C . ALA A 1 91 ? 12.929 23.854 6.877 1.00 76.00 91 ALA A C 1
ATOM 705 O O . ALA A 1 91 ? 12.102 23.314 6.145 1.00 76.00 91 ALA A O 1
ATOM 706 N N . GLU A 1 92 ? 13.301 23.352 8.051 1.00 63.38 92 GLU A N 1
ATOM 707 C CA . GLU A 1 92 ? 12.674 22.171 8.621 1.00 63.38 92 GLU A CA 1
ATOM 708 C C . GLU A 1 92 ? 11.190 22.505 8.809 1.00 63.38 92 GLU A C 1
ATOM 710 O O . GLU A 1 92 ? 10.793 23.189 9.756 1.00 63.38 92 GLU A O 1
ATOM 715 N N . VAL A 1 93 ? 10.371 22.143 7.818 1.00 65.81 93 VAL A N 1
ATOM 716 C CA . VAL A 1 93 ? 8.949 22.444 7.825 1.00 65.81 93 VAL A CA 1
ATOM 717 C C . VAL A 1 93 ? 8.358 21.487 8.838 1.00 65.81 93 VAL A C 1
ATOM 719 O O . VAL A 1 93 ? 8.027 20.344 8.526 1.00 65.81 93 VAL A O 1
ATOM 722 N N . VAL A 1 94 ? 8.246 21.949 10.079 1.00 71.56 94 VAL A N 1
ATOM 723 C CA . VAL A 1 94 ? 7.466 21.255 11.094 1.00 71.56 94 VAL A CA 1
ATOM 724 C C . VAL A 1 94 ? 6.009 21.385 10.668 1.00 71.56 94 VAL A C 1
ATOM 726 O O . VAL A 1 94 ? 5.320 22.354 10.991 1.00 71.56 94 VAL A O 1
ATOM 729 N N . VAL A 1 95 ? 5.549 20.420 9.874 1.00 70.94 95 VAL A N 1
ATOM 730 C CA . VAL A 1 95 ? 4.147 20.309 9.486 1.00 70.94 95 VAL A CA 1
ATOM 731 C C . VAL A 1 95 ? 3.375 19.889 10.734 1.00 70.94 95 VAL A C 1
ATOM 733 O O . VAL A 1 95 ? 3.206 18.704 11.019 1.00 70.94 95 VAL A O 1
ATOM 736 N N . VAL A 1 96 ? 2.913 20.870 11.509 1.00 75.12 96 VAL A N 1
ATOM 737 C CA . VAL A 1 96 ? 1.940 20.630 12.575 1.00 75.12 96 VAL A CA 1
ATOM 738 C C . VAL A 1 96 ? 0.606 20.344 11.897 1.00 75.12 96 VAL A C 1
ATOM 740 O O . VAL A 1 96 ? -0.155 21.252 11.562 1.00 75.12 96 VAL A O 1
ATOM 743 N N . LEU A 1 97 ? 0.348 19.064 11.635 1.00 69.31 97 LEU A N 1
ATOM 744 C CA . LEU A 1 97 ? -0.945 18.614 11.141 1.00 69.31 97 LEU A CA 1
ATOM 745 C C . LEU A 1 97 ? -1.998 18.932 12.215 1.00 69.31 97 LEU A C 1
ATOM 747 O O . LEU A 1 97 ? -1.855 18.479 13.355 1.00 69.31 97 LEU A O 1
ATOM 751 N N . PRO A 1 98 ? -3.046 19.713 11.898 1.00 78.81 98 PRO A N 1
ATOM 752 C CA . PRO A 1 98 ? -4.155 19.897 12.823 1.00 78.81 98 PRO A CA 1
ATOM 753 C C . PRO A 1 98 ? -4.783 18.533 13.158 1.00 78.81 98 PRO A C 1
ATOM 755 O O . PRO A 1 98 ? -4.700 17.610 12.340 1.00 78.81 98 PRO A O 1
ATOM 758 N N . PRO A 1 99 ? -5.425 18.383 14.334 1.00 77.50 99 PRO A N 1
ATOM 759 C CA . PRO A 1 99 ? -6.119 17.149 14.680 1.00 77.50 99 PRO A CA 1
ATOM 760 C C . PRO A 1 99 ? -7.091 16.770 13.559 1.00 77.50 99 PRO A C 1
ATOM 762 O O . PRO A 1 99 ? -7.881 17.598 13.095 1.00 77.50 99 PRO A O 1
ATOM 765 N N . ASP A 1 100 ? -6.993 15.522 13.100 1.00 75.75 100 ASP A N 1
ATOM 766 C CA . ASP A 1 100 ? -7.766 15.027 11.970 1.00 75.75 100 ASP A CA 1
ATOM 767 C C . ASP A 1 100 ? -9.238 14.830 12.361 1.00 75.75 100 ASP A C 1
ATOM 769 O O . ASP A 1 100 ? -9.673 13.742 12.738 1.00 75.75 100 ASP A O 1
ATOM 773 N N . ASN A 1 101 ? -10.003 15.919 12.284 1.00 81.00 101 ASN A N 1
ATOM 774 C CA . ASN A 1 101 ? -11.444 15.955 12.531 1.00 81.00 101 ASN A CA 1
ATOM 775 C C . ASN A 1 101 ? -12.264 15.518 11.302 1.00 81.00 101 ASN A C 1
ATOM 777 O O . ASN A 1 101 ? -13.464 15.799 11.230 1.00 81.00 101 ASN A O 1
ATOM 781 N N . ARG A 1 102 ? -11.644 14.888 10.291 1.00 78.56 102 ARG A N 1
ATOM 782 C CA . ARG A 1 102 ? -12.387 14.393 9.127 1.00 78.56 102 ARG A CA 1
ATOM 783 C C . ARG A 1 102 ? -13.360 13.290 9.560 1.00 78.56 102 ARG A C 1
ATOM 785 O O . ARG A 1 102 ? -13.010 12.467 10.408 1.00 78.56 102 ARG A O 1
ATOM 792 N N . PRO A 1 103 ? -14.570 13.236 8.972 1.00 81.00 103 PRO A N 1
ATOM 793 C CA . PRO A 1 103 ? -15.457 12.102 9.173 1.00 81.00 103 PRO A CA 1
ATOM 794 C C . PRO A 1 103 ? -14.721 10.831 8.749 1.00 81.00 103 PRO A C 1
ATOM 796 O O . PRO A 1 103 ? -14.239 10.720 7.619 1.00 81.00 103 PRO A O 1
ATOM 799 N N . LYS A 1 104 ? -14.599 9.900 9.690 1.00 80.38 104 LYS A N 1
ATOM 800 C CA . LYS A 1 104 ? -13.988 8.600 9.454 1.00 80.38 104 LYS A CA 1
ATOM 801 C C . LYS A 1 104 ? -15.092 7.629 9.072 1.00 80.38 104 LYS A C 1
ATOM 803 O O . LYS A 1 104 ? -16.115 7.558 9.754 1.00 80.38 104 LYS A O 1
ATOM 808 N N . ALA A 1 105 ? -14.885 6.890 7.996 1.00 83.69 105 ALA A N 1
ATOM 809 C CA . ALA A 1 105 ? -15.803 5.850 7.567 1.00 83.69 105 ALA A CA 1
ATOM 810 C C . ALA A 1 105 ? -15.007 4.594 7.233 1.00 83.69 105 ALA A C 1
ATOM 812 O O . ALA A 1 105 ? -13.836 4.657 6.858 1.00 83.69 105 ALA A O 1
ATOM 813 N N . PHE A 1 106 ? -15.643 3.436 7.372 1.00 81.12 106 PHE A N 1
ATOM 814 C CA . PHE A 1 106 ? -15.091 2.242 6.756 1.00 81.12 106 PHE A CA 1
ATOM 815 C C . PHE A 1 106 ? -15.176 2.402 5.236 1.00 81.12 106 PHE A C 1
ATOM 817 O O . PHE A 1 106 ? -16.169 2.954 4.746 1.00 81.12 106 PHE A O 1
ATOM 824 N N . PRO A 1 107 ? -14.145 1.971 4.492 1.00 82.06 107 PRO A N 1
ATOM 825 C CA . PRO A 1 107 ? -14.185 2.032 3.045 1.00 82.06 107 PRO A CA 1
ATOM 826 C C . PRO A 1 107 ? -15.439 1.303 2.546 1.00 82.06 107 PRO A C 1
ATOM 828 O O . PRO A 1 107 ? -15.823 0.272 3.113 1.00 82.06 107 PRO A O 1
ATOM 831 N N . PRO A 1 108 ? -16.113 1.855 1.526 1.00 86.94 108 PRO A N 1
ATOM 832 C CA . PRO A 1 108 ? -17.333 1.265 1.008 1.00 86.94 108 PRO A CA 1
ATOM 833 C C . PRO A 1 108 ? -17.056 -0.137 0.461 1.00 86.94 108 PRO A C 1
ATOM 835 O O . PRO A 1 108 ? -15.955 -0.437 -0.006 1.00 86.94 108 PRO A O 1
ATOM 838 N N . ARG A 1 109 ? -18.084 -0.992 0.488 1.00 92.12 109 ARG A N 1
ATOM 839 C CA . ARG A 1 109 ? -18.029 -2.311 -0.152 1.00 92.12 109 ARG A CA 1
ATOM 840 C C . ARG A 1 109 ? -17.622 -2.137 -1.626 1.00 92.12 109 ARG A C 1
ATOM 842 O O . ARG A 1 109 ? -18.187 -1.263 -2.292 1.00 92.12 109 ARG A O 1
ATOM 849 N N . PRO A 1 110 ? -16.680 -2.942 -2.148 1.00 93.62 110 PRO A N 1
ATOM 850 C CA . PRO A 1 110 ? -16.283 -2.858 -3.546 1.00 93.62 110 PRO A CA 1
ATOM 851 C C . PRO A 1 110 ? -17.489 -3.086 -4.464 1.00 93.62 110 PRO A C 1
ATOM 853 O O . PRO A 1 110 ? -18.327 -3.952 -4.216 1.00 93.62 110 PRO A O 1
ATOM 856 N N . THR A 1 111 ? -17.568 -2.302 -5.538 1.00 94.50 111 THR A N 1
ATOM 857 C CA . THR A 1 111 ? -18.631 -2.404 -6.551 1.00 94.50 111 THR A CA 1
ATOM 858 C C . THR A 1 111 ? -18.417 -3.571 -7.511 1.00 94.50 111 THR A C 1
ATOM 860 O O . THR A 1 111 ? -19.366 -4.041 -8.134 1.00 94.50 111 THR A O 1
ATOM 863 N N . ASN A 1 112 ? -17.179 -4.052 -7.639 1.00 94.69 112 ASN A N 1
ATOM 864 C CA . ASN A 1 112 ? -16.852 -5.184 -8.492 1.00 94.69 112 ASN A CA 1
ATOM 865 C C . ASN A 1 112 ? -17.310 -6.494 -7.836 1.00 94.69 112 ASN A C 1
ATOM 867 O O . ASN A 1 112 ? -16.795 -6.873 -6.785 1.00 94.69 112 ASN A O 1
ATOM 871 N N . ALA A 1 113 ? -18.231 -7.204 -8.496 1.00 96.50 113 ALA A N 1
ATOM 872 C CA . ALA A 1 113 ? -18.790 -8.467 -8.016 1.00 96.50 113 ALA A CA 1
ATOM 873 C C . ALA A 1 113 ? -17.727 -9.541 -7.732 1.00 96.50 113 ALA A C 1
ATOM 875 O O . ALA A 1 113 ? -17.917 -10.350 -6.828 1.00 96.50 113 ALA A O 1
ATOM 876 N N . VAL A 1 114 ? -16.602 -9.521 -8.456 1.00 95.94 114 VAL A N 1
ATOM 877 C CA . VAL A 1 114 ? -15.509 -10.489 -8.282 1.00 95.94 114 VAL A CA 1
ATOM 878 C C . VAL A 1 114 ? -14.787 -10.310 -6.949 1.00 95.94 114 VAL A C 1
ATOM 880 O O . VAL A 1 114 ? -14.274 -11.288 -6.443 1.00 95.94 114 VAL A O 1
ATOM 883 N N . LEU A 1 115 ? -14.765 -9.099 -6.378 1.00 96.81 115 LEU A N 1
ATOM 884 C CA . LEU A 1 115 ? -14.050 -8.788 -5.128 1.00 96.81 115 LEU A CA 1
ATOM 885 C C . LEU A 1 115 ? -14.940 -8.856 -3.880 1.00 96.81 115 LEU A C 1
ATOM 887 O O . LEU A 1 115 ? -14.457 -8.690 -2.758 1.00 96.81 115 LEU A O 1
ATOM 891 N N . ILE A 1 116 ? -16.252 -9.035 -4.058 1.00 96.75 116 ILE A N 1
ATOM 892 C CA . ILE A 1 116 ? -17.204 -9.118 -2.947 1.00 96.75 116 ILE A CA 1
ATOM 893 C C . ILE A 1 116 ? -16.882 -10.297 -2.006 1.00 96.75 116 ILE A C 1
ATOM 895 O O . ILE A 1 116 ? -16.860 -10.074 -0.793 1.00 96.75 116 ILE A O 1
ATOM 899 N N . PRO A 1 117 ? -16.601 -11.520 -2.500 1.00 97.62 117 PRO A N 1
ATOM 900 C CA . PRO A 1 117 ? -16.266 -12.647 -1.628 1.00 97.62 117 PRO A CA 1
ATOM 901 C C . PRO A 1 117 ? -14.982 -12.416 -0.818 1.00 97.62 117 PRO A C 1
ATOM 903 O O . PRO A 1 117 ? -14.909 -12.784 0.355 1.00 97.62 117 PRO A O 1
ATOM 906 N N . GLU A 1 118 ? -13.972 -11.785 -1.416 1.00 97.62 118 GLU A N 1
ATOM 907 C CA . GLU A 1 118 ? -12.699 -11.454 -0.774 1.00 97.62 118 GLU A CA 1
ATOM 908 C C . GLU A 1 118 ? -12.877 -10.384 0.299 1.00 97.62 118 GLU A C 1
ATOM 910 O O . GLU A 1 118 ? -12.279 -10.492 1.370 1.00 97.62 118 GLU A O 1
ATOM 915 N N . TYR A 1 119 ? -13.729 -9.389 0.042 1.00 97.00 119 TYR A N 1
ATOM 916 C CA . TYR A 1 119 ? -14.125 -8.397 1.037 1.00 97.00 119 TYR A CA 1
ATOM 917 C C . TYR A 1 119 ? -14.759 -9.075 2.265 1.00 97.00 119 TYR A C 1
ATOM 919 O O . TYR A 1 119 ? -14.352 -8.827 3.399 1.00 97.00 119 TYR A O 1
ATOM 927 N N . GLU A 1 120 ? -15.707 -9.991 2.054 1.00 97.06 120 GLU A N 1
ATOM 928 C CA . GLU A 1 120 ? -16.372 -10.722 3.143 1.00 97.06 120 GLU A CA 1
ATOM 929 C C . GLU A 1 120 ? -15.423 -11.687 3.867 1.00 97.06 120 GLU A C 1
ATOM 931 O O . GLU A 1 120 ? -15.557 -11.939 5.067 1.00 97.06 120 GLU A O 1
ATOM 936 N N . ALA A 1 121 ? -14.447 -12.254 3.156 1.00 97.69 121 ALA A N 1
ATOM 937 C CA . ALA A 1 121 ? -13.396 -13.050 3.774 1.00 97.69 121 ALA A CA 1
ATOM 938 C C . ALA A 1 121 ? -12.458 -12.194 4.632 1.00 97.69 121 ALA A C 1
ATOM 940 O O . ALA A 1 121 ? -12.106 -12.617 5.731 1.00 97.69 121 ALA A O 1
ATOM 941 N N . PHE A 1 122 ? -12.103 -10.989 4.180 1.00 97.12 122 PHE A N 1
ATOM 942 C CA . PHE A 1 122 ? -11.304 -10.051 4.964 1.00 97.12 122 PHE A CA 1
ATOM 943 C C . PHE A 1 122 ? -12.005 -9.680 6.270 1.00 97.12 122 PHE A C 1
ATOM 945 O O . PHE A 1 122 ? -11.389 -9.787 7.326 1.00 97.12 122 PHE A O 1
ATOM 952 N N . ASP A 1 123 ? -13.293 -9.331 6.221 1.00 95.56 123 ASP A N 1
ATOM 953 C CA . ASP A 1 123 ? -14.059 -8.971 7.422 1.00 95.56 123 ASP A CA 1
ATOM 954 C C . ASP A 1 123 ? -14.131 -10.140 8.427 1.00 95.56 123 ASP A C 1
ATOM 956 O O . ASP A 1 123 ? -14.021 -9.927 9.636 1.00 95.56 123 ASP A O 1
ATOM 960 N N . ARG A 1 124 ? -14.234 -11.390 7.947 1.00 97.81 124 ARG A N 1
ATOM 961 C CA . ARG A 1 124 ? -14.180 -12.592 8.802 1.00 97.81 124 ARG A CA 1
ATOM 962 C C . ARG A 1 124 ? -12.795 -12.842 9.404 1.00 97.81 124 ARG A C 1
ATOM 964 O O . ARG A 1 124 ? -12.709 -13.241 10.562 1.00 97.81 124 ARG A O 1
ATOM 971 N N . LEU A 1 125 ? -11.731 -12.625 8.630 1.00 97.38 125 LEU A N 1
ATOM 972 C CA . LEU A 1 125 ? -10.340 -12.847 9.049 1.00 97.38 125 LEU A CA 1
ATOM 973 C C . LEU A 1 125 ? -9.758 -11.677 9.852 1.00 97.38 125 LEU A C 1
ATOM 975 O O . LEU A 1 125 ? -8.717 -11.834 10.491 1.00 97.38 125 LEU A O 1
ATOM 979 N N . LEU A 1 126 ? -10.417 -10.517 9.862 1.00 96.56 126 LEU A N 1
ATOM 980 C CA . LEU A 1 126 ? -9.925 -9.293 10.493 1.00 96.56 126 LEU A CA 1
ATOM 981 C C . LEU A 1 126 ? -9.449 -9.487 11.948 1.00 96.56 126 LEU A C 1
ATOM 983 O O . LEU A 1 126 ? -8.365 -8.994 12.263 1.00 96.56 126 LEU A O 1
ATOM 987 N N . PRO A 1 127 ? -10.147 -10.229 12.837 1.00 97.62 127 PRO A N 1
ATOM 988 C CA . PRO A 1 127 ? -9.683 -10.435 14.213 1.00 97.62 127 PRO A CA 1
ATOM 989 C C . PRO A 1 127 ? -8.364 -11.211 14.314 1.00 97.62 127 PRO A C 1
ATOM 991 O O . PRO A 1 127 ? -7.601 -11.014 15.260 1.00 97.62 127 PRO A O 1
ATOM 994 N N . GLU A 1 128 ? -8.089 -12.106 13.365 1.00 97.94 128 GLU A N 1
ATOM 995 C CA . GLU A 1 128 ? -6.835 -12.863 13.305 1.00 97.94 128 GLU A CA 1
ATOM 996 C C . GLU A 1 128 ? -5.728 -12.029 12.661 1.00 97.94 128 GLU A C 1
ATOM 998 O O . GLU A 1 128 ? -4.620 -11.955 13.199 1.00 97.94 128 GLU A O 1
ATOM 1003 N N . LEU A 1 129 ? -6.051 -11.314 11.579 1.00 97.56 129 LEU A N 1
ATOM 1004 C CA . LEU A 1 129 ? -5.130 -10.392 10.918 1.00 97.56 129 LEU A CA 1
ATOM 1005 C C . LEU A 1 129 ? -4.666 -9.287 11.870 1.00 97.56 129 LEU A C 1
ATOM 1007 O O . LEU A 1 129 ? -3.481 -8.973 11.894 1.00 97.56 129 LEU A O 1
ATOM 1011 N N . MET A 1 130 ? -5.548 -8.752 12.716 1.00 97.69 130 MET A N 1
ATOM 1012 C CA . MET A 1 130 ? -5.187 -7.750 13.725 1.00 97.69 130 MET A CA 1
ATOM 1013 C C . MET A 1 130 ? -4.177 -8.271 14.756 1.00 97.69 130 MET A C 1
ATOM 1015 O O . MET A 1 130 ? -3.391 -7.491 15.285 1.00 97.69 130 MET A O 1
ATOM 1019 N N . LYS A 1 131 ? -4.146 -9.579 15.039 1.00 97.88 131 LYS A N 1
ATOM 1020 C CA . LYS A 1 131 ? -3.160 -10.155 15.972 1.00 97.88 131 LYS A CA 1
ATOM 1021 C C . LYS A 1 131 ? -1.773 -10.290 15.346 1.00 97.88 131 LYS A C 1
ATOM 1023 O O . LYS A 1 131 ? -0.783 -10.206 16.062 1.00 97.88 131 LYS A O 1
ATOM 1028 N N . GLN A 1 132 ? -1.702 -10.537 14.038 1.00 97.88 132 GLN A N 1
ATOM 1029 C CA . GLN A 1 132 ? -0.458 -10.919 13.356 1.00 97.88 132 GLN A CA 1
ATOM 1030 C C . GLN A 1 132 ? 0.127 -9.807 12.475 1.00 97.88 132 GLN A C 1
ATOM 1032 O O . GLN A 1 132 ? 1.341 -9.730 12.284 1.00 97.88 132 GLN A O 1
ATOM 1037 N N . HIS A 1 133 ? -0.730 -8.963 11.903 1.00 97.69 133 HIS A N 1
ATOM 1038 C CA . HIS A 1 133 ? -0.409 -8.052 10.804 1.00 97.69 133 HIS A CA 1
ATOM 1039 C C . HIS A 1 133 ? -1.039 -6.661 10.981 1.00 97.69 133 HIS A C 1
ATOM 1041 O O . HIS A 1 133 ? -1.241 -5.955 9.995 1.00 97.69 133 HIS A O 1
ATOM 1047 N N . ALA A 1 134 ? -1.349 -6.248 12.217 1.00 97.31 134 ALA A N 1
ATOM 1048 C CA . ALA A 1 134 ? -1.857 -4.903 12.488 1.00 97.31 134 ALA A CA 1
ATOM 1049 C C . ALA A 1 134 ? -0.939 -3.821 11.897 1.00 97.31 134 ALA A C 1
ATOM 1051 O O . ALA A 1 134 ? 0.281 -3.865 12.062 1.00 97.31 134 ALA A O 1
ATOM 1052 N N . GLY A 1 135 ? -1.538 -2.850 11.205 1.00 96.12 135 GLY A N 1
ATOM 1053 C CA . GLY A 1 135 ? -0.814 -1.751 10.565 1.00 96.12 135 GLY A CA 1
ATOM 1054 C C . GLY A 1 135 ? -0.123 -2.110 9.245 1.00 96.12 135 GLY A C 1
ATOM 1055 O O . GLY A 1 135 ? 0.563 -1.258 8.688 1.00 96.12 135 GLY A O 1
ATOM 1056 N N . ARG A 1 136 ? -0.306 -3.329 8.721 1.00 98.19 136 ARG A N 1
ATOM 1057 C CA . ARG A 1 136 ? 0.238 -3.758 7.422 1.00 98.19 136 ARG A CA 1
ATOM 1058 C C . ARG A 1 136 ? -0.874 -3.950 6.393 1.00 98.19 136 ARG A C 1
ATOM 1060 O O . ARG A 1 136 ? -2.033 -4.186 6.741 1.00 98.19 136 ARG A O 1
ATOM 1067 N N . TYR A 1 137 ? -0.521 -3.850 5.118 1.00 98.19 137 TYR A N 1
ATOM 1068 C CA . TYR A 1 137 ? -1.415 -4.149 4.004 1.00 98.19 137 TYR A CA 1
ATOM 1069 C C . TYR A 1 137 ? -1.422 -5.645 3.730 1.00 98.19 137 TYR A C 1
ATOM 1071 O O . TYR A 1 137 ? -0.366 -6.274 3.642 1.00 98.19 137 TYR A O 1
ATOM 1079 N N . VAL A 1 138 ? -2.619 -6.204 3.579 1.00 98.31 138 VAL A N 1
ATOM 1080 C CA . VAL A 1 138 ? -2.825 -7.624 3.303 1.00 98.31 138 VAL A CA 1
ATOM 1081 C C . VAL A 1 138 ? -3.627 -7.765 2.020 1.00 98.31 138 VAL A C 1
ATOM 1083 O O . VAL A 1 138 ? -4.654 -7.109 1.843 1.00 98.31 138 VAL A O 1
ATOM 1086 N N . ALA A 1 139 ? -3.145 -8.631 1.135 1.00 98.19 139 ALA A N 1
ATOM 1087 C CA . ALA A 1 139 ? -3.772 -8.956 -0.133 1.00 98.19 139 ALA A CA 1
ATOM 1088 C C . ALA A 1 139 ? -4.417 -10.348 -0.048 1.00 98.19 139 ALA A C 1
ATOM 1090 O O . ALA A 1 139 ? -3.737 -11.333 0.259 1.00 98.19 139 ALA A O 1
ATOM 1091 N N . LEU A 1 140 ? -5.725 -10.426 -0.294 1.00 98.06 140 LEU A N 1
ATOM 1092 C CA . LEU A 1 140 ? -6.531 -11.639 -0.196 1.00 98.06 140 LEU A CA 1
ATOM 1093 C C . LEU A 1 140 ? -7.045 -12.081 -1.559 1.00 98.06 140 LEU A C 1
ATOM 1095 O O . LEU A 1 140 ? -7.471 -11.269 -2.385 1.00 98.06 140 LEU A O 1
ATOM 1099 N N . ARG A 1 141 ? -7.080 -13.399 -1.741 1.00 97.19 141 ARG A N 1
ATOM 1100 C CA . ARG A 1 141 ? -7.698 -14.055 -2.892 1.00 97.19 141 ARG A CA 1
ATOM 1101 C C . ARG A 1 141 ? -8.329 -15.366 -2.457 1.00 97.19 141 ARG A C 1
ATOM 1103 O O . ARG A 1 141 ? -7.698 -16.125 -1.720 1.00 97.19 141 ARG A O 1
ATOM 1110 N N . GLY A 1 142 ? -9.551 -15.650 -2.910 1.00 96.62 142 GLY A N 1
ATOM 1111 C CA . GLY A 1 142 ? -10.216 -16.922 -2.598 1.00 96.62 142 GLY A CA 1
ATOM 1112 C C . GLY A 1 142 ? -10.373 -17.167 -1.092 1.00 96.62 142 GLY A C 1
ATOM 1113 O O . GLY A 1 142 ? -10.370 -18.306 -0.640 1.00 96.62 142 GLY A O 1
ATOM 1114 N N . GLY A 1 143 ? -10.443 -16.089 -0.308 1.00 97.00 143 GLY A N 1
ATOM 1115 C CA . GLY A 1 143 ? -10.541 -16.135 1.148 1.00 97.00 143 GLY A CA 1
ATOM 1116 C C . GLY A 1 143 ? -9.262 -16.490 1.909 1.00 97.00 143 GLY A C 1
ATOM 1117 O O . GLY A 1 143 ? -9.348 -16.753 3.103 1.00 97.00 143 GLY A O 1
ATOM 1118 N N . ALA A 1 144 ? -8.094 -16.469 1.263 1.00 97.56 144 ALA A N 1
ATOM 1119 C CA . ALA A 1 144 ? -6.798 -16.656 1.914 1.00 97.56 144 ALA A CA 1
ATOM 1120 C C . ALA A 1 144 ? -5.875 -15.449 1.693 1.00 97.56 144 ALA A C 1
ATOM 1122 O O . ALA A 1 144 ? -5.993 -14.731 0.697 1.00 97.56 144 ALA A O 1
ATOM 1123 N N . VAL A 1 145 ? -4.940 -15.236 2.623 1.00 98.06 145 VAL A N 1
ATOM 1124 C CA . VAL A 1 145 ? -3.888 -14.218 2.504 1.00 98.06 145 VAL A CA 1
ATOM 1125 C C . VAL A 1 145 ? -2.818 -14.699 1.529 1.00 98.06 145 VAL A C 1
ATOM 1127 O O . VAL A 1 145 ? -2.227 -15.757 1.727 1.00 98.06 145 VAL A O 1
ATOM 1130 N N . VAL A 1 146 ? -2.556 -13.907 0.492 1.00 98.19 146 VAL A N 1
ATOM 1131 C CA . VAL A 1 146 ? -1.562 -14.201 -0.555 1.00 98.19 146 VAL A CA 1
ATOM 1132 C C . VAL A 1 146 ? -0.276 -13.405 -0.325 1.00 98.19 146 VAL A C 1
ATOM 1134 O O . VAL A 1 146 ? 0.826 -13.911 -0.533 1.00 98.19 146 VAL A O 1
ATOM 1137 N N . ALA A 1 147 ? -0.397 -12.156 0.134 1.00 98.19 147 ALA A N 1
ATOM 1138 C CA . ALA A 1 147 ? 0.747 -11.297 0.415 1.00 98.19 147 ALA A CA 1
ATOM 1139 C C . ALA A 1 147 ? 0.477 -10.341 1.582 1.00 98.19 147 ALA A C 1
ATOM 1141 O O . ALA A 1 147 ? -0.660 -9.924 1.812 1.00 98.19 147 ALA A O 1
ATOM 1142 N N . VAL A 1 148 ? 1.548 -9.973 2.289 1.00 98.50 148 VAL A N 1
ATOM 1143 C CA . VAL A 1 148 ? 1.553 -8.972 3.362 1.00 98.50 148 VAL A CA 1
ATOM 1144 C C . VAL A 1 148 ? 2.728 -8.029 3.133 1.00 98.50 148 VAL A C 1
ATOM 1146 O O . VAL A 1 148 ? 3.849 -8.493 2.923 1.00 98.50 148 VAL A O 1
ATOM 1149 N N . ALA A 1 149 ? 2.494 -6.720 3.181 1.00 98.31 149 ALA A N 1
ATOM 1150 C CA . ALA A 1 149 ? 3.548 -5.719 3.028 1.00 98.31 149 ALA A CA 1
ATOM 1151 C C . ALA A 1 149 ? 3.243 -4.435 3.809 1.00 98.31 149 ALA A C 1
ATOM 1153 O O . ALA A 1 149 ? 2.124 -4.214 4.265 1.00 98.31 149 ALA A O 1
ATOM 1154 N N . ASP A 1 150 ? 4.241 -3.565 3.940 1.00 97.88 150 ASP A N 1
ATOM 1155 C CA . ASP A 1 150 ? 4.103 -2.282 4.648 1.00 97.88 150 ASP A CA 1
ATOM 1156 C C . ASP A 1 150 ? 3.453 -1.186 3.785 1.00 97.88 150 ASP A C 1
ATOM 1158 O O . ASP A 1 150 ? 3.045 -0.148 4.297 1.00 97.88 150 ASP A O 1
ATOM 1162 N N . SER A 1 151 ? 3.304 -1.424 2.478 1.00 97.12 151 SER A N 1
ATOM 1163 C CA . SER A 1 151 ? 2.606 -0.535 1.548 1.00 97.12 151 SER A CA 1
ATOM 1164 C C . SER A 1 151 ? 1.643 -1.308 0.649 1.00 97.12 151 SER A C 1
ATOM 1166 O O . SER A 1 151 ? 1.876 -2.473 0.311 1.00 97.12 151 SER A O 1
ATOM 1168 N N . GLU A 1 152 ? 0.571 -0.636 0.231 1.00 96.62 152 GLU A N 1
ATOM 1169 C CA . GLU A 1 152 ? -0.445 -1.201 -0.661 1.00 96.62 152 GLU A CA 1
ATOM 1170 C C . GLU A 1 152 ? 0.164 -1.677 -1.986 1.00 96.62 152 GLU A C 1
ATOM 1172 O O . GLU A 1 152 ? -0.066 -2.807 -2.414 1.00 96.62 152 GLU A O 1
ATOM 1177 N N . VAL A 1 153 ? 1.014 -0.842 -2.595 1.00 97.25 153 VAL A N 1
ATOM 1178 C CA . VAL A 1 153 ? 1.677 -1.139 -3.873 1.00 97.25 153 VAL A CA 1
ATOM 1179 C C . VAL A 1 153 ? 2.552 -2.385 -3.762 1.00 97.25 153 VAL A C 1
ATOM 1181 O O . VAL A 1 153 ? 2.522 -3.235 -4.653 1.00 97.25 153 VAL A O 1
ATOM 1184 N N . SER A 1 154 ? 3.297 -2.538 -2.664 1.00 97.81 154 SER A N 1
ATOM 1185 C CA . SER A 1 154 ? 4.138 -3.717 -2.445 1.00 97.81 154 SER A CA 1
ATOM 1186 C C . SER A 1 154 ? 3.305 -4.985 -2.243 1.00 97.81 154 SER A C 1
ATOM 1188 O O . SER A 1 154 ? 3.649 -6.025 -2.804 1.00 97.81 154 SER A O 1
ATOM 1190 N N . ALA A 1 155 ? 2.191 -4.909 -1.503 1.00 98.12 155 ALA A N 1
ATOM 1191 C CA . ALA A 1 155 ? 1.295 -6.050 -1.295 1.00 98.12 155 ALA A CA 1
ATOM 1192 C C . ALA A 1 155 ? 0.631 -6.497 -2.608 1.00 98.12 155 ALA A C 1
ATOM 1194 O O . ALA A 1 155 ? 0.624 -7.690 -2.920 1.00 98.12 155 ALA A O 1
ATOM 1195 N N . LEU A 1 156 ? 0.139 -5.546 -3.409 1.00 97.44 156 LEU A N 1
ATOM 1196 C CA . LEU A 1 156 ? -0.441 -5.819 -4.726 1.00 97.44 156 LEU A CA 1
ATOM 1197 C C . LEU A 1 156 ? 0.593 -6.390 -5.698 1.00 97.44 156 LEU A C 1
ATOM 1199 O O . LEU A 1 156 ? 0.312 -7.373 -6.379 1.00 97.44 156 LEU A O 1
ATOM 1203 N N . THR A 1 157 ? 1.801 -5.824 -5.730 1.00 97.75 157 THR A N 1
ATOM 1204 C CA . THR A 1 157 ? 2.886 -6.314 -6.596 1.00 97.75 157 THR A CA 1
ATOM 1205 C C . THR A 1 157 ? 3.261 -7.752 -6.242 1.00 97.75 157 THR A C 1
ATOM 1207 O O . THR A 1 157 ? 3.336 -8.601 -7.128 1.00 97.75 157 THR A O 1
ATOM 1210 N N . ALA A 1 158 ? 3.431 -8.054 -4.951 1.00 98.06 158 ALA A N 1
ATOM 1211 C CA . ALA A 1 158 ? 3.731 -9.405 -4.483 1.00 98.06 158 ALA A CA 1
ATOM 1212 C C . ALA A 1 158 ? 2.596 -10.396 -4.797 1.00 98.06 158 ALA A C 1
ATOM 1214 O O . ALA A 1 158 ? 2.855 -11.515 -5.241 1.00 98.06 158 ALA A O 1
ATOM 1215 N N . ALA A 1 159 ? 1.336 -9.986 -4.630 1.00 97.94 159 ALA A N 1
ATOM 1216 C CA . ALA A 1 159 ? 0.192 -10.826 -4.974 1.00 97.94 159 ALA A CA 1
ATOM 1217 C C . ALA A 1 159 ? 0.092 -11.083 -6.490 1.00 97.94 159 ALA A C 1
ATOM 1219 O O . ALA A 1 159 ? -0.164 -12.215 -6.909 1.00 97.94 159 ALA A O 1
ATOM 1220 N N . GLN A 1 160 ? 0.359 -10.066 -7.313 1.00 97.19 160 GLN A N 1
ATOM 1221 C CA . GLN A 1 160 ? 0.357 -10.173 -8.773 1.00 97.19 160 GLN A CA 1
ATOM 1222 C C . GLN A 1 160 ? 1.487 -11.073 -9.287 1.00 97.19 160 GLN A C 1
ATOM 1224 O O . GLN A 1 160 ? 1.284 -11.819 -10.241 1.00 97.19 160 GLN A O 1
ATOM 1229 N N . GLN A 1 161 ? 2.664 -11.039 -8.653 1.00 97.69 161 GLN A N 1
ATOM 1230 C CA . GLN A 1 161 ? 3.771 -11.948 -8.976 1.00 97.69 161 GLN A CA 1
ATOM 1231 C C . GLN A 1 161 ? 3.405 -13.410 -8.708 1.00 97.69 161 GLN A C 1
ATOM 1233 O O . GLN A 1 161 ? 3.763 -14.285 -9.493 1.00 97.69 161 GLN A O 1
ATOM 1238 N N . GLN A 1 162 ? 2.672 -13.681 -7.625 1.00 97.00 162 GLN A N 1
ATOM 1239 C CA . GLN A 1 162 ? 2.223 -15.035 -7.306 1.00 97.00 162 GLN A CA 1
ATOM 1240 C C . GLN A 1 162 ? 1.094 -15.514 -8.222 1.00 97.00 162 GLN A C 1
ATOM 1242 O O . GLN A 1 162 ? 0.950 -16.716 -8.449 1.00 97.00 162 GLN A O 1
ATOM 1247 N N . SER A 1 163 ? 0.236 -14.617 -8.715 1.00 95.12 163 SER A N 1
ATOM 1248 C CA . SER A 1 163 ? -0.876 -14.991 -9.599 1.00 95.12 163 SER A CA 1
ATOM 1249 C C . SER A 1 163 ? -1.231 -13.869 -10.569 1.00 95.12 163 SER A C 1
ATOM 1251 O O . SER A 1 163 ? -2.146 -13.081 -10.312 1.00 95.12 163 SER A O 1
ATOM 1253 N N . PRO A 1 164 ? -0.516 -13.796 -11.699 1.00 96.19 164 PRO A N 1
ATOM 1254 C CA . PRO A 1 164 ? -0.725 -12.746 -12.677 1.00 96.19 164 PRO A CA 1
ATOM 1255 C C . PRO A 1 164 ? -2.120 -12.842 -13.306 1.00 96.19 164 PRO A C 1
ATOM 1257 O O . PRO A 1 164 ? -2.634 -13.922 -13.585 1.00 96.19 164 PRO A O 1
ATOM 1260 N N . GLY A 1 165 ? -2.732 -11.683 -13.539 1.00 94.12 165 GLY A N 1
ATOM 1261 C CA . GLY A 1 165 ? -4.003 -11.542 -14.259 1.00 94.12 165 GLY A CA 1
ATOM 1262 C C . GLY A 1 165 ? -5.264 -11.824 -13.438 1.00 94.12 165 GLY A C 1
ATOM 1263 O O . GLY A 1 165 ? -6.362 -11.716 -13.977 1.00 94.12 165 GLY A O 1
ATOM 1264 N N . THR A 1 166 ? -5.140 -12.150 -12.150 1.00 96.12 166 THR A N 1
ATOM 1265 C CA . THR A 1 166 ? -6.297 -12.377 -11.271 1.00 96.12 166 THR A CA 1
ATOM 1266 C C . THR A 1 166 ? -6.505 -11.171 -10.353 1.00 96.12 166 THR A C 1
ATOM 1268 O O . THR A 1 166 ? -5.532 -10.711 -9.759 1.00 96.12 166 THR A O 1
ATOM 1271 N N . PRO A 1 167 ? -7.732 -10.641 -10.200 1.00 96.38 167 PRO A N 1
ATOM 1272 C CA . PRO A 1 167 ? -7.987 -9.549 -9.269 1.00 96.38 167 PRO A CA 1
ATOM 1273 C C . PRO A 1 167 ? -7.753 -10.002 -7.822 1.00 96.38 167 PRO A C 1
ATOM 1275 O O . PRO A 1 167 ? -8.106 -11.116 -7.437 1.00 96.38 167 PRO A O 1
ATOM 1278 N N . VAL A 1 168 ? -7.152 -9.125 -7.020 1.00 97.56 168 VAL A N 1
ATOM 1279 C CA . VAL A 1 168 ? -6.826 -9.372 -5.611 1.00 97.56 168 VAL A CA 1
ATOM 1280 C C . VAL A 1 168 ? -7.373 -8.215 -4.787 1.00 97.56 168 VAL A C 1
ATOM 1282 O O . VAL A 1 168 ? -7.243 -7.055 -5.179 1.00 97.56 168 VAL A O 1
ATOM 1285 N N . TYR A 1 169 ? -7.991 -8.519 -3.649 1.00 97.62 169 TYR A N 1
ATOM 1286 C CA . TYR A 1 169 ? -8.471 -7.496 -2.726 1.00 97.62 169 TYR A CA 1
ATOM 1287 C C . TYR A 1 169 ? -7.360 -7.145 -1.738 1.00 97.62 169 TYR A C 1
ATOM 1289 O O . TYR A 1 169 ? -6.907 -8.010 -0.992 1.00 97.62 169 TYR A O 1
ATOM 1297 N N . CYS A 1 170 ? -6.911 -5.893 -1.726 1.00 97.38 170 CYS A N 1
ATOM 1298 C CA . CYS A 1 170 ? -5.875 -5.418 -0.813 1.00 97.38 170 CYS A CA 1
ATOM 1299 C C . CYS A 1 170 ? -6.450 -4.382 0.151 1.00 97.38 170 CYS A C 1
ATOM 1301 O O . CYS A 1 170 ? -7.176 -3.481 -0.268 1.00 97.38 170 CYS A O 1
ATOM 1303 N N . ARG A 1 171 ? -6.136 -4.505 1.445 1.00 96.00 171 ARG A N 1
ATOM 1304 C CA . ARG A 1 171 ? -6.578 -3.545 2.464 1.00 96.00 171 ARG A CA 1
ATOM 1305 C C . ARG A 1 171 ? -5.616 -3.483 3.647 1.00 96.00 171 ARG A C 1
ATOM 1307 O O . ARG A 1 171 ? -4.990 -4.478 4.011 1.00 96.00 171 ARG A O 1
ATOM 1314 N N . LEU A 1 172 ? -5.521 -2.301 4.257 1.00 96.88 172 LEU A N 1
ATOM 1315 C CA . LEU A 1 172 ? -4.814 -2.093 5.519 1.00 96.88 172 LEU A CA 1
ATOM 1316 C C . LEU A 1 172 ? -5.544 -2.810 6.658 1.00 96.88 172 LEU A C 1
ATOM 1318 O O . LEU A 1 172 ? -6.747 -2.623 6.854 1.00 96.88 172 LEU A O 1
ATOM 1322 N N . VAL A 1 173 ? -4.802 -3.579 7.446 1.00 96.94 173 VAL A N 1
ATOM 1323 C CA . VAL A 1 173 ? -5.323 -4.241 8.642 1.00 96.94 173 VAL A CA 1
ATOM 1324 C C . VAL A 1 173 ? -5.375 -3.236 9.787 1.00 96.94 173 VAL A C 1
ATOM 1326 O O . VAL A 1 173 ? -4.373 -2.951 10.446 1.00 96.94 173 VAL A O 1
ATOM 1329 N N . THR A 1 174 ? -6.559 -2.670 9.995 1.00 95.56 174 THR A N 1
ATOM 1330 C CA . THR A 1 174 ? -6.846 -1.739 11.085 1.00 95.56 174 THR A CA 1
ATOM 1331 C C . THR A 1 174 ? -8.307 -1.856 11.518 1.00 95.56 174 THR A C 1
ATOM 1333 O O . THR A 1 174 ? -9.191 -2.115 10.699 1.00 95.56 174 THR A O 1
ATOM 1336 N N . ASP A 1 175 ? -8.551 -1.669 12.812 1.00 90.50 175 ASP A N 1
ATOM 1337 C CA . ASP A 1 175 ? -9.876 -1.528 13.420 1.00 90.50 175 ASP A CA 1
ATOM 1338 C C . ASP A 1 175 ? -10.392 -0.081 13.360 1.00 90.50 175 ASP A C 1
ATOM 1340 O O . ASP A 1 175 ? -11.577 0.174 13.586 1.00 90.50 175 ASP A O 1
ATOM 1344 N N . GLN A 1 176 ? -9.516 0.872 13.028 1.00 88.00 176 GLN A N 1
ATOM 1345 C CA . GLN A 1 176 ? -9.879 2.273 12.934 1.00 88.00 176 GLN A CA 1
ATOM 1346 C C . GLN A 1 176 ? -10.499 2.583 11.567 1.00 88.00 176 GLN A C 1
ATOM 1348 O O . GLN A 1 176 ? -9.959 2.194 10.527 1.00 88.00 176 GLN A O 1
ATOM 1353 N N . PRO A 1 177 ? -11.613 3.333 11.534 1.00 83.38 177 PRO A N 1
ATOM 1354 C CA . PRO A 1 177 ? -12.156 3.822 10.278 1.00 83.38 177 PRO A CA 1
ATOM 1355 C C . PRO A 1 177 ? -11.138 4.756 9.609 1.00 83.38 177 PRO A C 1
ATOM 1357 O O . PRO A 1 177 ? -10.514 5.593 10.270 1.00 83.38 177 PRO A O 1
ATOM 1360 N N . GLN A 1 178 ? -10.965 4.608 8.296 1.00 80.50 178 GLN A N 1
ATOM 1361 C CA . GLN A 1 178 ? -10.010 5.416 7.546 1.00 80.50 178 GLN A CA 1
ATOM 1362 C C . GLN A 1 178 ? -10.573 6.829 7.320 1.00 80.50 178 GLN A C 1
ATOM 1364 O O . GLN A 1 178 ? -11.793 7.004 7.187 1.00 80.50 178 GLN A O 1
ATOM 1369 N N . PRO A 1 179 ? -9.715 7.866 7.297 1.00 79.56 179 PRO A N 1
ATOM 1370 C CA . PRO A 1 179 ? -10.141 9.195 6.887 1.00 79.56 179 PRO A CA 1
ATOM 1371 C C . PRO A 1 179 ? -10.669 9.133 5.454 1.00 79.56 179 PRO A C 1
ATOM 1373 O O . PRO A 1 179 ? -10.017 8.566 4.580 1.00 79.56 179 PRO A O 1
ATOM 1376 N N . LEU A 1 180 ? -11.830 9.734 5.199 1.00 77.81 180 LEU A N 1
ATOM 1377 C CA . LEU A 1 180 ? -12.319 9.867 3.830 1.00 77.81 180 LEU A CA 1
ATOM 1378 C C . LEU A 1 180 ? -11.334 10.725 3.024 1.00 77.81 180 LEU A C 1
ATOM 1380 O O . LEU A 1 180 ? -11.116 11.902 3.342 1.00 77.81 180 LEU A O 1
ATOM 1384 N N . GLU A 1 181 ? -10.739 10.137 1.985 1.00 77.25 181 GLU A N 1
ATOM 1385 C CA . GLU A 1 181 ? -9.901 10.877 1.049 1.00 77.25 181 GLU A CA 1
ATOM 1386 C C . GLU A 1 181 ? -10.754 11.927 0.338 1.00 77.25 181 GLU A C 1
ATOM 1388 O O . GLU A 1 181 ? -11.695 11.631 -0.400 1.00 77.25 181 GLU A O 1
ATOM 1393 N N . ARG A 1 182 ? -10.431 13.198 0.583 1.00 73.31 182 ARG A N 1
ATOM 1394 C CA . ARG A 1 182 ? -10.983 14.290 -0.206 1.00 73.31 182 ARG A CA 1
ATOM 1395 C C . ARG A 1 182 ? -10.211 14.337 -1.508 1.00 73.31 182 ARG A C 1
ATOM 1397 O O . ARG A 1 182 ? -9.093 14.845 -1.532 1.00 73.31 182 ARG A O 1
ATOM 1404 N N . ILE A 1 183 ? -10.832 13.853 -2.579 1.00 76.00 183 ILE A N 1
ATOM 1405 C CA . ILE A 1 183 ? -10.358 14.141 -3.929 1.00 76.00 183 ILE A CA 1
ATOM 1406 C C . ILE A 1 183 ? -10.344 15.670 -4.058 1.00 76.00 183 ILE A C 1
ATOM 1408 O O . ILE A 1 183 ? -11.398 16.291 -3.866 1.00 76.00 183 ILE A O 1
ATOM 1412 N N . PRO A 1 184 ? -9.182 16.303 -4.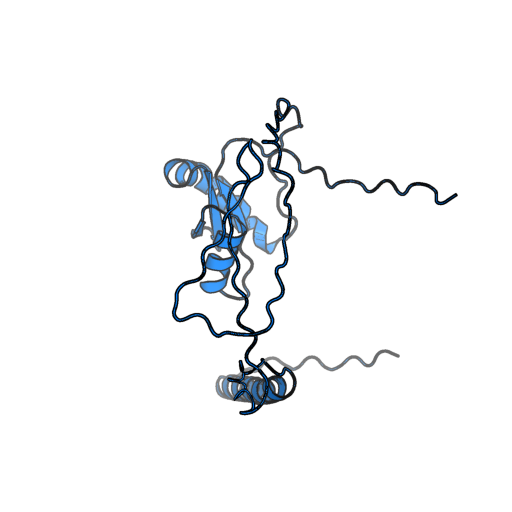303 1.00 76.75 184 PRO A N 1
ATOM 1413 C CA . PRO A 1 184 ? -9.121 17.745 -4.458 1.00 76.75 184 PRO A CA 1
ATOM 1414 C C . PRO A 1 184 ? -10.025 18.133 -5.629 1.00 76.75 184 PRO A C 1
ATOM 1416 O O . PRO A 1 184 ? -9.757 17.807 -6.783 1.00 76.75 184 PRO A O 1
ATOM 1419 N N . SER A 1 185 ? -11.139 18.801 -5.331 1.00 71.56 185 SER A N 1
ATOM 1420 C CA . SER A 1 185 ? -11.998 19.352 -6.369 1.00 71.56 185 SER A CA 1
ATOM 1421 C C . SER A 1 185 ? -11.277 20.557 -6.958 1.00 71.56 185 SER A C 1
ATOM 1423 O O . SER A 1 185 ? -11.173 21.598 -6.300 1.00 71.56 185 SER A O 1
ATOM 1425 N N . PHE A 1 186 ? -10.770 20.434 -8.181 1.00 78.06 186 PHE A N 1
ATOM 1426 C CA . PHE A 1 186 ? -10.255 21.585 -8.906 1.00 78.06 186 PHE A CA 1
ATOM 1427 C C . PHE A 1 186 ? -11.415 22.551 -9.151 1.00 78.06 186 PHE A C 1
ATOM 1429 O O . PHE A 1 186 ? -12.294 22.301 -9.975 1.00 78.06 186 PHE A O 1
ATOM 1436 N N . ARG A 1 187 ? -11.449 23.661 -8.407 1.00 80.69 187 ARG A N 1
ATOM 1437 C CA . ARG A 1 187 ? -12.322 24.782 -8.750 1.00 80.69 187 ARG A CA 1
ATOM 1438 C C . ARG A 1 187 ? -11.719 25.427 -9.993 1.00 80.69 187 ARG A C 1
ATOM 1440 O O . ARG A 1 187 ? -10.681 26.075 -9.898 1.00 80.69 187 ARG A O 1
ATOM 1447 N N . GLN A 1 188 ? -12.363 25.248 -11.143 1.00 83.00 188 GLN A N 1
ATOM 1448 C CA . GLN A 1 188 ? -12.041 26.048 -12.319 1.00 83.00 188 GLN A CA 1
ATOM 1449 C C . GLN A 1 188 ? -12.326 27.513 -11.976 1.00 83.00 188 GLN A C 1
ATOM 1451 O O . GLN A 1 188 ? -13.459 27.880 -11.659 1.00 83.00 188 GLN A O 1
ATOM 1456 N N . LEU A 1 189 ? -11.279 28.334 -11.952 1.00 85.25 189 LEU A N 1
ATOM 1457 C CA . LEU A 1 189 ? -11.426 29.779 -11.847 1.00 85.25 189 LEU A CA 1
ATOM 1458 C C . LEU A 1 189 ? -11.834 30.312 -13.229 1.00 85.25 189 LEU A C 1
ATOM 1460 O O . LEU A 1 189 ? -11.288 29.838 -14.229 1.00 85.25 189 LEU A O 1
ATOM 1464 N N . PRO A 1 190 ? -12.786 31.258 -13.311 1.00 79.69 190 PRO A N 1
ATOM 1465 C CA . PRO A 1 190 ? -13.133 31.881 -14.579 1.00 79.69 190 PRO A CA 1
ATOM 1466 C C . PRO A 1 190 ? -11.884 32.543 -15.167 1.00 79.69 190 PRO A C 1
ATOM 1468 O O . PRO A 1 190 ? -11.198 33.307 -14.491 1.00 79.69 190 PRO A O 1
ATOM 1471 N N . THR A 1 191 ? -11.574 32.204 -16.414 1.00 84.25 191 THR A N 1
ATOM 1472 C CA . THR A 1 191 ? -10.506 32.837 -17.187 1.00 84.25 191 THR A CA 1
ATOM 1473 C C . THR A 1 191 ? -11.029 34.205 -17.622 1.00 84.25 191 THR A C 1
ATOM 1475 O O . THR A 1 191 ? -11.964 34.271 -18.419 1.00 84.25 191 THR A O 1
ATOM 1478 N N . GLY A 1 192 ? -10.525 35.268 -16.992 1.00 78.00 192 GLY A N 1
ATOM 1479 C CA . GLY A 1 192 ? -10.817 36.659 -17.356 1.00 78.00 192 GLY A CA 1
ATOM 1480 C C . GLY A 1 192 ? -9.935 37.158 -18.487 1.00 78.00 192 GLY A C 1
ATOM 1481 O O . GLY A 1 192 ? -8.848 36.567 -18.681 1.00 78.00 192 GLY A O 1
#

Secondary structure (DSSP, 8-state):
----PPPPPPP-SHHHHHHHHHHHHHHHHHHTTTS-----------TTS----------PPPTT--------TTSPPS--------PPP-------PPP--SPEEPPPPPS-GGGHHHHHHHHHHHHHHHHHSTTSEEEEETTEEEEEESSHHHHHHHHHHHSTTS--EEEE--SSPEEP------------

Foldseek 3Di:
DDDDDDDDDDDPDPVVVVVVVVVVVVVVVVVCVVPCPDDPDPPPPPPPDPPDDDDDDDDDQDPVRDDDDDDDPPDDDDDDDDDDDDDDPPDPPPPPDDPPPADFAAPDQDPDPQCNVVVVLCVVCLVVCCVPQAQWKFKDDPSDTQAIGNDQVVNVVSSCVVPPPDDIDIDHRDPTGHGPDDPPDPDDDDDD

Radius of gyration: 29.48 Å; chains: 1; bounding box: 69×67×57 Å

pLDDT: mean 81.54, std 15.47, range [42.97, 98.5]